Protein AF-A0A7K8XW90-F1 (afdb_monomer_lite)

Radius of gyration: 29.6 Å; chains: 1; bounding box: 83×43×85 Å

InterPro domains:
  IPR006876 LMBR1-like membrane protein [PF04791] (3-303)
  IPR051584 GPCR-associated LMBR1 domain-containing protein [PTHR21355] (4-349)

Sequence (351 aa):
SQQEVRKVSESIKYNHPLRKCVDTILKKCPTEYQERMGRNMDDYEDFDERQNSYPSEKSLVKLHKQVIYSVQRHRRTQVQWEILLEQAFYLEDVAKNETSATRQFVHTFRSREPENKIIQYFYTPTVEWYWECLLRPWFYRVLAVVLATFSVIVVWSECTFFSTKPVLSLFAVFIQLAEKTYNYIYIEMACFLTIFFLSICVYSTVFRIRVFNYYYLASHHQTDAYSLLFSGMLFCRLTPPLCLNFLGLTHMDATISHKNTQPTAYTSIMGSMRVLSFIADGFYIYYPMLVVILCIATYFSLGTRCLNLLGFQQFMGDSEMTSDLIDEGKELIRREKRNRQRQEEGENRRR

Structure (mmCIF, N/CA/C/O backbone):
data_AF-A0A7K8XW90-F1
#
_entry.id   AF-A0A7K8XW90-F1
#
loop_
_atom_site.group_PDB
_atom_site.id
_atom_site.type_symbol
_atom_site.label_atom_id
_atom_site.label_alt_id
_atom_site.label_comp_id
_atom_site.label_asym_id
_atom_site.label_entity_id
_atom_site.label_seq_id
_atom_site.pdbx_PDB_ins_code
_atom_site.Cartn_x
_atom_site.Cartn_y
_atom_site.Cartn_z
_atom_site.occupancy
_atom_site.B_iso_or_equiv
_atom_site.auth_seq_id
_atom_site.auth_comp_id
_atom_site.auth_asym_id
_atom_site.auth_atom_id
_atom_site.pdbx_PDB_model_num
ATOM 1 N N . SER A 1 1 ? -11.113 -0.792 30.331 1.00 57.81 1 SER A N 1
ATOM 2 C CA . SER A 1 1 ? -11.587 0.573 30.033 1.00 57.81 1 SER A CA 1
ATOM 3 C C . SER A 1 1 ? -13.074 0.756 30.311 1.00 57.81 1 SER A C 1
ATOM 5 O O . SER A 1 1 ? -13.379 1.482 31.241 1.00 57.81 1 SER A O 1
ATOM 7 N N . GLN A 1 2 ? -14.017 0.121 29.599 1.00 62.31 2 GLN A N 1
ATOM 8 C CA . GLN A 1 2 ? -15.460 0.389 29.810 1.00 62.31 2 GLN A CA 1
ATOM 9 C C . GLN A 1 2 ? -15.937 0.083 31.246 1.00 62.31 2 GLN A C 1
ATOM 11 O O . GLN A 1 2 ? -16.466 0.961 31.920 1.00 62.31 2 GLN A O 1
ATOM 16 N N . GLN A 1 3 ? -15.634 -1.105 31.778 1.00 63.59 3 GLN A N 1
ATOM 17 C CA . GLN A 1 3 ? -15.959 -1.456 33.171 1.00 63.59 3 GLN A CA 1
ATOM 18 C C . GLN A 1 3 ? -15.265 -0.557 34.211 1.00 63.59 3 GLN A C 1
ATOM 20 O O . GLN A 1 3 ? -15.801 -0.336 35.290 1.00 63.59 3 GLN A O 1
ATOM 25 N N . GLU A 1 4 ? -14.084 -0.019 33.898 1.00 63.97 4 GLU A N 1
ATOM 26 C CA . GLU A 1 4 ? -13.351 0.888 34.793 1.00 63.97 4 GLU A CA 1
ATOM 27 C C . GLU A 1 4 ? -13.982 2.281 34.810 1.00 63.97 4 GLU A C 1
ATOM 29 O O . GLU A 1 4 ? -14.114 2.871 35.875 1.00 63.97 4 GLU A O 1
ATOM 34 N N . VAL A 1 5 ? -14.443 2.778 33.656 1.00 66.88 5 VAL A N 1
ATOM 35 C CA . VAL A 1 5 ? -15.229 4.020 33.577 1.00 66.88 5 VAL A CA 1
ATOM 36 C C . VAL A 1 5 ? -16.519 3.881 34.376 1.00 66.88 5 VAL A C 1
ATOM 38 O O . VAL A 1 5 ? -16.851 4.793 35.124 1.00 66.88 5 VAL A O 1
ATOM 41 N N . ARG A 1 6 ? -17.190 2.725 34.282 1.00 65.88 6 ARG A N 1
ATOM 42 C CA . ARG A 1 6 ? -18.405 2.431 35.050 1.00 65.88 6 ARG A CA 1
ATOM 43 C C . ARG A 1 6 ? -18.156 2.442 36.566 1.00 65.88 6 ARG A C 1
ATOM 45 O O . ARG A 1 6 ? -18.825 3.172 37.288 1.00 65.88 6 ARG A O 1
ATOM 52 N N . LYS A 1 7 ? -17.122 1.742 37.043 1.00 67.94 7 LYS A N 1
ATOM 53 C CA . LYS A 1 7 ? -16.728 1.740 38.468 1.00 67.94 7 LYS A CA 1
ATOM 54 C C . LYS A 1 7 ? -16.326 3.130 38.982 1.00 67.94 7 LYS A C 1
ATOM 56 O O . LYS A 1 7 ? -16.565 3.472 40.138 1.00 67.94 7 LYS A O 1
ATOM 61 N N . VAL A 1 8 ? -15.709 3.953 38.134 1.00 67.19 8 VAL A N 1
ATOM 62 C CA . VAL A 1 8 ? -15.323 5.329 38.489 1.00 67.19 8 VAL A CA 1
ATOM 63 C C . VAL A 1 8 ? -16.532 6.269 38.494 1.00 67.19 8 VAL A C 1
ATOM 65 O O . VAL A 1 8 ? -16.611 7.138 39.357 1.00 67.19 8 VAL A O 1
ATOM 68 N N . SER A 1 9 ? -17.502 6.080 37.594 1.00 66.06 9 SER A N 1
ATOM 69 C CA . SER A 1 9 ? -18.752 6.845 37.631 1.00 66.06 9 SER A CA 1
ATOM 70 C C . SER A 1 9 ? -19.620 6.479 38.835 1.00 66.06 9 SER A C 1
ATOM 72 O O . SER A 1 9 ? -20.193 7.376 39.442 1.00 66.06 9 SER A O 1
ATOM 74 N N . GLU A 1 10 ? -19.671 5.197 39.209 1.00 67.75 10 GLU A N 1
ATOM 75 C CA . GLU A 1 10 ? -20.428 4.696 40.369 1.00 67.75 10 GLU A CA 1
ATOM 76 C C . GLU A 1 10 ? -19.801 5.134 41.710 1.00 67.75 10 GLU A C 1
ATOM 78 O O . GLU A 1 10 ? -20.507 5.352 42.687 1.00 67.75 10 GLU A O 1
ATOM 83 N N . SER A 1 11 ? -18.478 5.333 41.772 1.00 63.16 11 SER A N 1
ATOM 84 C CA . SER A 1 11 ? -17.785 5.725 43.014 1.00 63.16 11 SER A CA 1
ATOM 85 C C . SER A 1 11 ? -17.746 7.237 43.289 1.00 63.16 11 SER A C 1
ATOM 87 O O . SER A 1 11 ? -17.516 7.639 44.431 1.00 63.16 11 SER A O 1
ATOM 89 N N . ILE A 1 12 ? -17.978 8.096 42.286 1.00 62.50 12 ILE A N 1
ATOM 90 C CA . ILE A 1 12 ? -17.900 9.561 42.426 1.00 62.50 12 ILE A CA 1
ATOM 91 C C . ILE A 1 12 ? -19.306 10.173 42.506 1.00 62.50 12 ILE A C 1
ATOM 93 O O . ILE A 1 12 ? -20.007 10.298 41.498 1.00 62.50 12 ILE A O 1
ATOM 97 N N . LYS A 1 13 ? -19.684 10.638 43.707 1.00 63.12 13 LYS A N 1
ATOM 98 C CA . LYS A 1 13 ? -20.949 11.352 43.972 1.00 63.12 13 LYS A CA 1
ATOM 99 C C . LYS A 1 13 ? -21.087 12.628 43.122 1.00 63.12 13 LYS A C 1
ATOM 101 O O . LYS A 1 13 ? -20.092 13.276 42.788 1.00 63.12 13 LYS A O 1
ATOM 106 N N . TYR A 1 14 ? -22.331 13.032 42.845 1.00 59.78 14 TYR A N 1
ATOM 107 C CA . TYR A 1 14 ? -22.673 14.215 42.033 1.00 59.78 14 TYR A CA 1
ATOM 108 C C . TYR A 1 14 ? -22.042 15.531 42.532 1.00 59.78 14 TYR A C 1
ATOM 110 O O . TYR A 1 14 ? -21.707 16.390 41.723 1.00 59.78 14 TYR A O 1
ATOM 118 N N . ASN A 1 15 ? -21.796 15.660 43.840 1.00 58.47 15 ASN A N 1
ATOM 119 C CA . ASN A 1 15 ? -21.251 16.878 44.455 1.00 58.47 15 ASN A CA 1
ATOM 120 C C . ASN A 1 15 ? -19.710 16.952 44.479 1.00 58.47 15 ASN A C 1
ATOM 122 O O . ASN A 1 15 ? -19.151 17.915 45.000 1.00 58.47 15 ASN A O 1
ATOM 126 N N . HIS A 1 16 ? -18.995 15.952 43.952 1.00 67.69 16 HIS A N 1
ATOM 127 C CA . HIS A 1 16 ? -17.532 15.923 44.003 1.00 67.69 16 HIS A CA 1
ATOM 128 C C . HIS A 1 16 ? -16.905 16.773 42.873 1.00 67.69 16 HIS A C 1
ATOM 130 O O . HIS A 1 16 ? -17.333 16.657 41.723 1.00 67.69 16 HIS A O 1
ATOM 136 N N . PRO A 1 17 ? -15.835 17.562 43.117 1.00 67.31 17 PRO A N 1
ATOM 137 C CA . PRO A 1 17 ? -15.202 18.402 42.087 1.00 67.31 17 PRO A CA 1
ATOM 138 C C . PRO A 1 17 ? -14.702 17.608 40.865 1.00 67.31 17 PRO A C 1
ATOM 140 O O . PRO A 1 17 ? -14.746 18.104 39.740 1.00 67.31 17 PRO A O 1
ATOM 143 N N . LEU A 1 18 ? -14.302 16.345 41.066 1.00 69.25 18 LEU A N 1
ATOM 144 C CA . LEU A 1 18 ? -13.873 15.433 39.991 1.00 69.25 18 LEU A CA 1
ATOM 145 C C . LEU A 1 18 ? -15.020 14.926 39.096 1.00 69.25 18 LEU A C 1
ATOM 147 O O . LEU A 1 18 ? -14.743 14.329 38.055 1.00 69.25 18 LEU A O 1
ATOM 151 N N . ARG A 1 19 ? -16.294 15.171 39.440 1.00 74.19 19 ARG A N 1
ATOM 152 C CA . ARG A 1 19 ? -17.437 14.728 38.625 1.00 74.19 19 ARG A CA 1
ATOM 153 C C . ARG A 1 19 ? -17.432 15.370 37.238 1.00 74.19 19 ARG A C 1
ATOM 155 O O . ARG A 1 19 ? -17.591 14.663 36.253 1.00 74.19 19 ARG A O 1
ATOM 162 N N . LYS A 1 20 ? -17.073 16.657 37.137 1.00 74.31 20 LYS A N 1
ATOM 163 C CA . LYS A 1 20 ? -16.905 17.358 35.846 1.00 74.31 20 LYS A CA 1
ATOM 164 C C . LYS A 1 20 ? -15.896 16.661 34.924 1.00 74.31 20 LYS A C 1
ATOM 166 O O . LYS A 1 20 ? -16.078 16.599 33.706 1.00 74.31 20 LYS A O 1
ATOM 171 N N . CYS A 1 21 ? -14.824 16.120 35.502 1.00 73.00 21 CYS A N 1
ATOM 172 C CA . CYS A 1 21 ? -13.803 15.384 34.763 1.00 73.00 21 CYS A CA 1
ATOM 173 C C . CYS A 1 21 ? -14.325 14.015 34.294 1.00 73.00 21 CYS A C 1
ATOM 175 O O . CYS A 1 21 ? -14.057 13.621 33.159 1.00 73.00 21 CYS A O 1
ATOM 177 N N . VAL A 1 22 ? -15.120 13.322 35.118 1.00 74.88 22 VAL A N 1
ATOM 178 C CA . VAL A 1 22 ? -15.811 12.079 34.731 1.00 74.88 22 VAL A CA 1
ATOM 179 C C . VAL A 1 22 ? -16.823 12.340 33.619 1.00 74.88 22 VAL A C 1
ATOM 181 O O . VAL A 1 22 ? -16.799 11.638 32.615 1.00 74.88 22 VAL A O 1
ATOM 184 N N . ASP A 1 23 ? -17.637 13.388 33.721 1.00 76.31 23 ASP A N 1
ATOM 185 C CA . ASP A 1 23 ? -18.624 13.744 32.695 1.00 76.31 23 ASP A CA 1
ATOM 186 C C . ASP A 1 23 ? -17.946 14.074 31.353 1.00 76.31 23 ASP A C 1
ATOM 188 O O . ASP A 1 23 ? -18.418 13.690 30.281 1.00 76.31 23 ASP A O 1
ATOM 192 N N . THR A 1 24 ? -16.767 14.705 31.402 1.00 79.19 24 THR A N 1
ATOM 193 C CA . THR A 1 24 ? -15.933 14.940 30.213 1.00 79.19 24 THR A CA 1
ATOM 194 C C . THR A 1 24 ? -15.452 13.628 29.582 1.00 79.19 24 THR A C 1
ATOM 196 O O . THR A 1 24 ? -15.417 13.512 28.355 1.00 79.19 24 THR A O 1
ATOM 199 N N . ILE A 1 25 ? -15.105 12.620 30.393 1.00 78.81 25 ILE A N 1
ATOM 200 C CA . ILE A 1 25 ? -14.758 11.271 29.917 1.00 78.81 25 ILE A CA 1
ATOM 201 C C . ILE A 1 25 ? -15.991 10.581 29.316 1.00 78.81 25 ILE A C 1
ATOM 203 O O . ILE A 1 25 ? -15.901 10.031 28.220 1.00 78.81 25 ILE A O 1
ATOM 207 N N . LEU A 1 26 ? -17.145 10.657 29.985 1.00 77.06 26 LEU A N 1
ATOM 208 C CA . LEU A 1 26 ? -18.405 10.055 29.540 1.00 77.06 26 LEU A CA 1
ATOM 209 C C . LEU A 1 26 ? -18.864 10.612 28.192 1.00 77.06 26 LEU A C 1
ATOM 211 O O . LEU A 1 26 ? -19.249 9.845 27.309 1.00 77.06 26 LEU A O 1
ATOM 215 N N . LYS A 1 27 ? -18.721 11.925 27.977 1.00 80.44 27 LYS A N 1
ATOM 216 C CA . LYS A 1 27 ? -19.040 12.581 26.701 1.00 80.44 27 LYS A CA 1
ATOM 217 C C . LYS A 1 27 ? -18.216 12.047 25.520 1.00 80.44 27 LYS A C 1
ATOM 219 O O . LYS A 1 27 ? -18.643 12.169 24.376 1.00 80.44 27 LYS A O 1
ATOM 224 N N . LYS A 1 28 ? -17.035 11.470 25.771 1.00 78.94 28 LYS A N 1
ATOM 225 C CA . LYS A 1 28 ? -16.177 10.869 24.734 1.00 78.94 28 LYS A CA 1
ATOM 226 C C . LYS A 1 28 ? -16.519 9.408 24.431 1.00 78.94 28 LYS A C 1
ATOM 228 O O . LYS A 1 28 ? -16.025 8.885 23.434 1.00 78.94 28 LYS A O 1
ATOM 233 N N . CYS A 1 29 ? -17.331 8.752 25.258 1.00 77.00 29 CYS A N 1
ATOM 234 C CA . CYS A 1 29 ? -17.802 7.396 24.996 1.00 77.00 29 CYS A CA 1
ATOM 235 C C . CYS A 1 29 ? -18.890 7.372 23.900 1.00 77.00 29 CYS A C 1
ATOM 237 O O . CYS A 1 29 ? -19.572 8.379 23.709 1.00 77.00 29 CYS A O 1
ATOM 239 N N . PRO A 1 30 ? -19.088 6.238 23.198 1.00 75.69 30 PRO A N 1
ATOM 240 C CA . PRO A 1 30 ? -20.169 6.077 22.223 1.00 75.69 30 PRO A CA 1
ATOM 241 C C . PRO A 1 30 ? -21.553 6.314 22.845 1.00 75.69 30 PRO A C 1
ATOM 243 O O . PRO A 1 30 ? -21.762 5.989 24.016 1.00 75.69 30 PRO A O 1
ATOM 246 N N . THR A 1 31 ? -22.503 6.819 22.057 1.00 70.62 31 THR A N 1
ATOM 247 C CA . THR A 1 31 ? -23.875 7.136 22.500 1.00 70.62 31 THR A CA 1
ATOM 248 C C . THR A 1 31 ? -24.605 5.917 23.062 1.00 70.62 31 THR A C 1
ATOM 250 O O . THR A 1 31 ? -25.177 6.003 24.142 1.00 70.62 31 THR A O 1
ATOM 253 N N . GLU A 1 32 ? -24.464 4.745 22.435 1.00 68.94 32 GLU A N 1
ATOM 254 C CA . GLU A 1 32 ? -25.019 3.483 22.955 1.00 68.94 32 GLU A CA 1
ATOM 255 C C . GLU A 1 32 ? -24.539 3.160 24.381 1.00 68.94 32 GLU A C 1
ATOM 257 O O . GLU A 1 32 ? -25.260 2.569 25.185 1.00 68.94 32 GLU A O 1
ATOM 262 N N . TYR A 1 33 ? -23.303 3.542 24.714 1.00 68.81 33 TYR A N 1
ATOM 263 C CA . TYR A 1 33 ? -22.733 3.319 26.040 1.00 68.81 33 TYR A CA 1
ATOM 264 C C . TYR A 1 33 ? -23.187 4.382 27.045 1.00 68.81 33 TYR A C 1
ATOM 266 O O . TYR A 1 33 ? -23.428 4.061 28.209 1.00 68.81 33 TYR A O 1
ATOM 274 N N . GLN A 1 34 ? -23.340 5.630 26.596 1.00 67.62 34 GLN A N 1
ATOM 275 C CA . GLN A 1 34 ? -23.929 6.702 27.399 1.00 67.62 34 GLN A CA 1
ATOM 276 C C . GLN A 1 34 ? -25.364 6.349 27.805 1.00 67.62 34 GLN A C 1
ATOM 278 O O . GLN A 1 34 ? -25.703 6.461 28.978 1.00 67.62 34 GLN A O 1
ATOM 283 N N . GLU A 1 35 ? -26.171 5.833 26.876 1.00 66.44 35 GLU A N 1
ATOM 284 C CA . GLU A 1 35 ? -27.557 5.422 27.131 1.00 66.44 35 GLU A CA 1
ATOM 285 C C . GLU A 1 35 ? -27.655 4.235 28.100 1.00 66.44 35 GLU A C 1
ATOM 287 O O . GLU A 1 35 ? -28.493 4.235 29.002 1.00 66.44 35 GLU A O 1
ATOM 292 N N . ARG A 1 36 ? -26.769 3.236 27.971 1.00 65.50 36 ARG A N 1
ATOM 293 C CA . ARG A 1 36 ? -26.717 2.093 28.903 1.00 65.50 36 ARG A CA 1
ATOM 294 C C . ARG A 1 36 ? -26.287 2.481 30.317 1.00 65.50 36 ARG A C 1
ATOM 296 O O . ARG A 1 36 ? -26.702 1.818 31.264 1.00 65.50 36 ARG A O 1
ATOM 303 N N . MET A 1 37 ? -25.443 3.501 30.470 1.00 61.50 37 MET A N 1
ATOM 304 C CA . MET A 1 37 ? -25.063 4.005 31.793 1.00 61.50 37 MET A CA 1
ATOM 305 C C . MET A 1 37 ? -26.096 4.970 32.369 1.00 61.50 37 MET A C 1
ATOM 307 O O . MET A 1 37 ? -26.350 4.891 33.564 1.00 61.50 37 MET A O 1
ATOM 311 N N . GLY A 1 38 ? -26.729 5.811 31.544 1.00 58.75 38 GLY A N 1
ATOM 312 C CA . GLY A 1 38 ? -27.825 6.682 31.976 1.00 58.75 38 GLY A CA 1
ATOM 313 C C . GLY A 1 38 ? -28.973 5.877 32.584 1.00 58.75 38 GLY A C 1
ATOM 314 O O . GLY A 1 38 ? -29.366 6.140 33.709 1.00 58.75 38 GLY A O 1
ATOM 315 N N . ARG A 1 39 ? -29.392 4.794 31.915 1.00 55.84 39 ARG A N 1
ATOM 316 C CA . ARG A 1 39 ? -30.470 3.913 32.401 1.00 55.84 39 ARG A CA 1
ATOM 317 C C . ARG A 1 39 ? -30.179 3.173 33.713 1.00 55.84 39 ARG A C 1
ATOM 319 O O . ARG A 1 39 ? -31.119 2.717 34.337 1.00 55.84 39 ARG A O 1
ATOM 326 N N . ASN A 1 40 ? -28.913 2.995 34.099 1.00 52.09 40 ASN A N 1
ATOM 327 C CA . ASN A 1 40 ? -28.541 2.275 35.330 1.00 52.09 40 ASN A CA 1
ATOM 328 C C . ASN A 1 40 ? -28.176 3.212 36.494 1.00 52.09 40 ASN A C 1
ATOM 330 O O . ASN A 1 40 ? -27.964 2.735 37.603 1.00 52.09 40 ASN A O 1
ATOM 334 N N . MET A 1 41 ? -28.044 4.518 36.245 1.00 50.88 41 MET A N 1
ATOM 335 C CA . MET A 1 41 ? -27.731 5.513 37.278 1.00 50.88 41 MET A CA 1
ATOM 336 C C . MET A 1 41 ? -28.976 6.038 37.996 1.00 50.88 41 MET A C 1
ATOM 338 O O . MET A 1 41 ? -28.840 6.597 39.082 1.00 50.88 41 MET A O 1
ATOM 342 N N . ASP A 1 42 ? -30.156 5.853 37.402 1.00 50.00 42 ASP A N 1
ATOM 343 C CA . ASP A 1 42 ? -31.433 6.297 37.966 1.00 50.00 42 ASP A CA 1
ATOM 344 C C . ASP A 1 42 ? -31.939 5.368 39.094 1.00 50.00 42 ASP A C 1
ATOM 346 O O . ASP A 1 42 ? -32.763 5.789 39.898 1.00 50.00 42 ASP A O 1
ATOM 350 N N . ASP A 1 43 ? -31.390 4.149 39.209 1.00 47.59 43 ASP A N 1
ATOM 351 C CA . ASP A 1 43 ? -31.850 3.100 40.141 1.00 47.59 43 ASP A CA 1
ATOM 352 C C . ASP A 1 43 ? -30.929 2.873 41.364 1.00 47.59 43 ASP A C 1
ATOM 354 O O . ASP A 1 43 ? -31.115 1.908 42.105 1.00 47.59 43 ASP A O 1
ATOM 358 N N . TYR A 1 44 ? -29.916 3.719 41.605 1.00 48.47 44 TYR A N 1
ATOM 359 C CA . TYR A 1 44 ? -28.937 3.499 42.686 1.00 48.47 44 TYR A CA 1
ATOM 360 C C . TYR A 1 44 ? -29.130 4.463 43.872 1.00 48.47 44 TYR A C 1
ATOM 362 O O . TYR A 1 44 ? -28.350 5.396 44.073 1.00 48.47 44 TYR A O 1
ATOM 370 N N . GLU A 1 45 ? -30.159 4.222 44.688 1.00 47.72 45 GLU A N 1
ATOM 371 C CA . GLU A 1 45 ? -30.139 4.620 46.102 1.00 47.72 45 GLU A CA 1
ATOM 372 C C . GLU A 1 45 ? -29.517 3.472 46.905 1.00 47.72 45 GLU A C 1
ATOM 374 O O . GLU A 1 45 ? -30.126 2.415 47.037 1.00 47.72 45 GLU A O 1
ATOM 379 N N . ASP A 1 46 ? -28.302 3.653 47.430 1.00 48.88 46 ASP A N 1
ATOM 380 C CA . ASP A 1 46 ? -27.673 2.643 48.286 1.00 48.88 46 ASP A CA 1
ATOM 381 C C . ASP A 1 46 ? -27.206 3.274 49.601 1.00 48.88 46 ASP A C 1
ATOM 383 O O . ASP A 1 46 ? -26.490 4.280 49.629 1.00 48.88 46 ASP A O 1
ATOM 387 N N . PHE A 1 47 ? -27.686 2.676 50.689 1.00 46.56 47 PHE A N 1
ATOM 388 C CA . PHE A 1 47 ? -27.666 3.157 52.074 1.00 46.56 47 PHE A CA 1
ATOM 389 C C . PHE A 1 47 ? -26.337 2.885 52.800 1.00 46.56 47 PHE A C 1
ATOM 391 O O . PHE A 1 47 ? -26.257 3.054 54.014 1.00 46.56 47 PHE A O 1
ATOM 398 N N . ASP A 1 48 ? -25.288 2.483 52.080 1.00 46.59 48 ASP A N 1
ATOM 399 C CA . ASP A 1 48 ? -24.025 2.053 52.673 1.00 46.59 48 ASP A CA 1
ATOM 400 C C . ASP A 1 48 ? -22.872 3.004 52.333 1.00 46.59 48 ASP A C 1
ATOM 402 O O . ASP A 1 48 ? -22.428 3.145 51.189 1.00 46.59 48 ASP A O 1
ATOM 406 N N . GLU A 1 49 ? -22.322 3.612 53.382 1.00 47.53 49 GLU A N 1
ATOM 407 C CA . GLU A 1 49 ? -21.105 4.419 53.394 1.00 47.53 49 GLU A CA 1
ATOM 408 C C . GLU A 1 49 ? -19.862 3.529 53.193 1.00 47.53 49 GLU A C 1
ATOM 410 O O . GLU A 1 49 ? -18.942 3.480 54.009 1.00 47.53 49 GLU A O 1
ATOM 415 N N . ARG A 1 50 ? -19.809 2.765 52.093 1.00 46.84 50 ARG A N 1
ATOM 416 C CA . ARG A 1 50 ? -18.583 2.050 51.736 1.00 46.84 50 ARG A CA 1
ATOM 417 C C . ARG A 1 50 ? -17.516 3.081 51.428 1.00 46.84 50 ARG A C 1
ATOM 419 O O . ARG A 1 50 ? -17.693 3.963 50.589 1.00 46.84 50 ARG A O 1
ATOM 426 N N . GLN A 1 51 ? -16.406 2.934 52.136 1.00 47.12 51 GLN A N 1
ATOM 427 C CA . GLN A 1 51 ? -15.176 3.705 52.056 1.00 47.12 51 GLN A CA 1
ATOM 428 C C . GLN A 1 51 ? -14.553 3.558 50.656 1.00 47.12 51 GLN A C 1
ATOM 430 O O . GLN A 1 51 ? -13.545 2.886 50.455 1.00 47.12 51 GLN A O 1
ATOM 435 N N . ASN A 1 52 ? -15.203 4.141 49.649 1.00 51.97 52 ASN A N 1
ATOM 436 C CA . ASN A 1 52 ? -14.740 4.143 48.276 1.00 51.97 52 ASN A CA 1
ATOM 437 C C . ASN A 1 52 ? -13.490 5.015 48.229 1.00 51.97 52 ASN A C 1
ATOM 439 O O . ASN A 1 52 ? -13.548 6.229 48.421 1.00 51.97 52 ASN A O 1
ATOM 443 N N . SER A 1 53 ? -12.342 4.379 48.001 1.00 55.38 53 SER A N 1
ATOM 444 C CA . SER A 1 53 ? -11.097 5.072 47.691 1.00 55.38 53 SER A CA 1
ATOM 445 C C . SER A 1 53 ? -11.337 5.943 46.460 1.00 55.38 53 SER A C 1
ATOM 447 O O . SER A 1 53 ? -11.448 5.440 45.340 1.00 55.38 53 SER A O 1
ATOM 449 N N . TYR A 1 54 ? -11.495 7.249 46.677 1.00 60.66 54 TYR A N 1
ATOM 450 C CA . TYR A 1 54 ? -11.703 8.197 45.593 1.00 60.66 54 TYR A CA 1
ATOM 451 C C . TYR A 1 54 ? -10.503 8.125 44.640 1.00 60.66 54 TYR A C 1
ATOM 453 O O . TYR A 1 54 ? -9.354 8.244 45.083 1.00 60.66 54 TYR A O 1
ATOM 461 N N . PRO A 1 55 ? -10.724 7.912 43.334 1.00 67.25 55 PRO A N 1
ATOM 462 C CA . PRO A 1 55 ? -9.624 7.790 42.396 1.00 67.25 55 PRO A CA 1
ATOM 463 C C . PRO A 1 55 ? -8.884 9.126 42.284 1.00 67.25 55 PRO A C 1
ATOM 465 O O . PRO A 1 55 ? -9.490 10.188 42.146 1.00 67.25 55 PRO A O 1
ATOM 468 N N . SER A 1 56 ? -7.552 9.067 42.328 1.00 75.69 56 SER A N 1
ATOM 469 C CA . SER A 1 56 ? -6.703 10.252 42.175 1.00 75.69 56 SER A CA 1
ATOM 470 C C . SER A 1 56 ? -6.896 10.925 40.808 1.00 75.69 56 SER A C 1
ATOM 472 O O . SER A 1 56 ? -7.174 10.258 39.807 1.00 75.69 56 SER A O 1
ATOM 474 N N . GLU A 1 57 ? -6.653 12.236 40.729 1.00 76.88 57 GLU A N 1
ATOM 475 C CA . GLU A 1 57 ? -6.682 12.991 39.467 1.00 76.88 57 GLU A CA 1
ATOM 476 C C . GLU A 1 57 ? -5.747 12.378 38.407 1.00 76.88 57 GLU A C 1
ATOM 478 O O . GLU A 1 57 ? -6.122 12.229 37.245 1.00 76.88 57 GLU A O 1
ATOM 483 N N . LYS A 1 58 ? -4.561 11.902 38.814 1.00 81.56 58 LYS A N 1
ATOM 484 C CA . LYS A 1 58 ? -3.613 11.208 37.923 1.00 81.56 58 LYS A CA 1
ATOM 485 C C . LYS A 1 58 ? -4.203 9.920 37.340 1.00 81.56 58 LYS A C 1
ATOM 487 O O . LYS A 1 58 ? -4.002 9.631 36.158 1.00 81.56 58 LYS A O 1
ATOM 492 N N . SER A 1 59 ? -4.947 9.158 38.144 1.00 78.38 59 SER A N 1
ATOM 493 C CA . SER A 1 59 ? -5.655 7.957 37.686 1.00 78.38 59 SER A CA 1
ATOM 494 C C . SER A 1 59 ? -6.755 8.313 36.686 1.00 78.38 59 SER A C 1
ATOM 496 O O . SER A 1 59 ? -6.913 7.623 35.680 1.00 78.38 59 SER A O 1
ATOM 498 N N . LEU A 1 60 ? -7.462 9.422 36.914 1.00 78.94 60 LEU A N 1
ATOM 499 C CA . LEU A 1 60 ? -8.515 9.910 36.027 1.00 78.94 60 LEU A CA 1
ATOM 500 C C . LEU A 1 60 ? -7.962 10.397 34.678 1.00 78.94 60 LEU A C 1
ATOM 502 O O . LEU A 1 60 ? -8.530 10.081 33.634 1.00 78.94 60 LEU A O 1
ATOM 506 N N . VAL A 1 61 ? -6.809 11.075 34.671 1.00 83.06 61 VAL A N 1
ATOM 507 C CA . VAL A 1 61 ? -6.093 11.463 33.441 1.00 83.06 61 VAL A CA 1
ATOM 508 C C . VAL A 1 61 ? -5.635 10.229 32.659 1.00 83.06 61 VAL A C 1
ATOM 510 O O . VAL A 1 61 ? -5.811 10.162 31.438 1.00 83.06 61 VAL A O 1
ATOM 513 N N . LYS A 1 62 ? -5.090 9.213 33.345 1.00 83.94 62 LYS A N 1
ATOM 514 C CA . LYS A 1 62 ? -4.704 7.942 32.711 1.00 83.94 62 LYS A CA 1
ATOM 515 C C . LYS A 1 62 ? -5.918 7.231 32.107 1.00 83.94 62 LYS A C 1
ATOM 517 O O . LYS A 1 62 ? -5.835 6.761 30.971 1.00 83.94 62 LYS A O 1
ATOM 522 N N . LEU A 1 63 ? -7.041 7.207 32.826 1.00 81.81 63 LEU A N 1
ATOM 523 C CA . LEU A 1 63 ? -8.298 6.639 32.345 1.00 81.81 63 LEU A CA 1
ATOM 524 C C . LEU A 1 63 ? -8.823 7.405 31.127 1.00 81.81 63 LEU A C 1
ATOM 526 O O . LEU A 1 63 ? -9.158 6.780 30.128 1.00 81.81 63 LEU A O 1
ATOM 530 N N . HIS A 1 64 ? -8.829 8.740 31.158 1.00 81.00 64 HIS A N 1
ATOM 531 C CA . HIS A 1 64 ? -9.247 9.565 30.022 1.00 81.00 64 HIS A CA 1
ATOM 532 C C . HIS A 1 64 ? -8.422 9.259 28.767 1.00 81.00 64 HIS A C 1
ATOM 534 O O . HIS A 1 64 ? -8.983 8.996 27.702 1.00 81.00 64 HIS A O 1
ATOM 540 N N . LYS A 1 65 ? -7.091 9.197 28.911 1.00 81.56 65 LYS A N 1
ATOM 541 C CA . LYS A 1 65 ? -6.178 8.801 27.832 1.00 81.56 65 LYS A CA 1
ATOM 542 C C . LYS A 1 65 ? -6.536 7.412 27.290 1.00 81.56 65 LYS A C 1
ATOM 544 O O . LYS A 1 65 ? -6.676 7.243 26.082 1.00 81.56 65 LYS A O 1
ATOM 549 N N . GLN A 1 66 ? -6.728 6.427 28.166 1.00 83.62 66 GLN A N 1
ATOM 550 C CA . GLN A 1 66 ? -7.078 5.058 27.774 1.00 83.62 66 GLN A CA 1
ATOM 551 C C . GLN A 1 66 ? -8.443 4.973 27.075 1.00 83.62 66 GLN A C 1
ATOM 553 O O . GLN A 1 66 ? -8.585 4.230 26.104 1.00 83.62 66 GLN A O 1
ATOM 558 N N . VAL A 1 67 ? -9.433 5.748 27.528 1.00 84.06 67 VAL A N 1
ATOM 559 C CA . VAL A 1 67 ? -10.758 5.831 26.903 1.00 84.06 67 VAL A CA 1
ATOM 560 C C . VAL A 1 67 ? -10.639 6.379 25.487 1.00 84.06 67 VAL A C 1
ATOM 562 O O . VAL A 1 67 ? -11.122 5.718 24.570 1.00 84.06 67 VAL A O 1
ATOM 565 N N . ILE A 1 68 ? -9.927 7.494 25.284 1.00 82.06 68 ILE A N 1
ATOM 566 C CA . ILE A 1 68 ? -9.705 8.078 23.950 1.00 82.06 68 ILE A CA 1
ATOM 567 C C . ILE A 1 68 ? -9.102 7.041 22.996 1.00 82.06 68 ILE A C 1
ATOM 569 O O . ILE A 1 68 ? -9.669 6.799 21.930 1.00 82.06 68 ILE A O 1
ATOM 573 N N . TYR A 1 69 ? -8.017 6.370 23.399 1.00 80.94 69 TYR A N 1
ATOM 574 C CA . TYR A 1 69 ? -7.399 5.335 22.563 1.00 80.94 69 TYR A CA 1
ATOM 575 C C . TYR A 1 69 ? -8.349 4.170 22.276 1.00 80.94 69 TYR A C 1
ATOM 577 O O . TYR A 1 69 ? -8.398 3.679 21.149 1.00 80.94 69 TYR A O 1
ATOM 585 N N . SER A 1 70 ? -9.120 3.722 23.271 1.00 81.56 70 SER A N 1
ATOM 586 C CA . SER A 1 70 ? -10.050 2.604 23.089 1.00 81.56 70 SER A CA 1
ATOM 587 C C . SER A 1 70 ? -11.212 2.947 22.154 1.00 81.56 70 SER A C 1
ATOM 589 O O . SER A 1 70 ? -11.571 2.124 21.317 1.00 81.56 70 SER A O 1
ATOM 591 N N . VAL A 1 71 ? -11.750 4.169 22.232 1.00 83.06 71 VAL A N 1
ATOM 592 C CA . VAL A 1 71 ? -12.831 4.645 21.356 1.00 83.06 71 VAL A CA 1
ATOM 593 C C . VAL A 1 71 ? -12.325 4.814 19.928 1.00 83.06 71 VAL A C 1
ATOM 595 O O . VAL A 1 71 ? -12.971 4.344 18.994 1.00 83.06 71 VAL A O 1
ATOM 598 N N . GLN A 1 72 ? -11.146 5.418 19.747 1.00 79.31 72 GLN A N 1
ATOM 599 C CA . GLN A 1 72 ? -10.510 5.521 18.431 1.00 79.31 72 GLN A CA 1
ATOM 600 C C . GLN A 1 72 ? -10.264 4.139 17.820 1.00 79.31 72 GLN A C 1
ATOM 602 O O . GLN A 1 72 ? -10.577 3.917 16.651 1.00 79.31 72 GLN A O 1
ATOM 607 N N . ARG A 1 73 ? -9.755 3.186 18.613 1.00 80.00 73 ARG A N 1
ATOM 608 C CA . ARG A 1 73 ? -9.531 1.813 18.152 1.00 80.00 73 ARG A CA 1
ATOM 609 C C . ARG A 1 73 ? -10.836 1.117 17.783 1.00 80.00 73 ARG A C 1
ATOM 611 O O . ARG A 1 73 ? -10.887 0.497 16.730 1.00 80.00 73 ARG A O 1
ATOM 6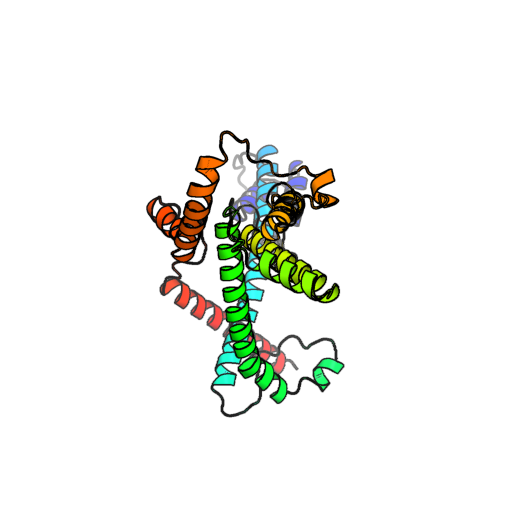18 N N . HIS A 1 74 ? -11.880 1.258 18.594 1.00 83.69 74 HIS A N 1
ATOM 619 C CA . HIS A 1 74 ? -13.187 0.674 18.309 1.00 83.69 74 HIS A CA 1
ATOM 620 C C . HIS A 1 74 ? -13.784 1.218 17.007 1.00 83.69 74 HIS A C 1
ATOM 622 O O . HIS A 1 74 ? -14.110 0.431 16.124 1.00 83.69 74 HIS A O 1
ATOM 628 N N . ARG A 1 75 ? -13.829 2.549 16.839 1.00 80.75 75 ARG A N 1
ATOM 629 C CA . ARG A 1 75 ? -14.323 3.188 15.609 1.00 80.75 75 ARG A CA 1
ATOM 630 C C . ARG A 1 75 ? -13.534 2.733 14.385 1.00 80.75 75 ARG A C 1
ATOM 632 O O . ARG A 1 75 ? -14.115 2.417 13.353 1.00 80.75 75 ARG A O 1
ATOM 639 N N . ARG A 1 76 ? -12.208 2.653 14.508 1.00 77.69 76 ARG A N 1
ATOM 640 C CA . ARG A 1 76 ? -11.347 2.156 13.435 1.00 77.69 76 ARG A CA 1
ATOM 641 C C . ARG A 1 76 ? -11.650 0.699 13.091 1.00 77.69 76 ARG A C 1
ATOM 643 O O . ARG A 1 76 ? -11.782 0.394 11.912 1.00 77.69 76 ARG A O 1
ATOM 650 N N . THR A 1 77 ? -11.764 -0.187 14.081 1.00 82.44 77 THR A N 1
ATOM 651 C CA . THR A 1 77 ? -12.110 -1.598 13.851 1.00 82.44 77 THR A CA 1
ATOM 652 C C . THR A 1 77 ? -13.494 -1.735 13.222 1.00 82.44 77 THR A C 1
ATOM 654 O O . THR A 1 77 ? -13.656 -2.545 12.320 1.00 82.44 77 THR A O 1
ATOM 657 N N . GLN A 1 78 ? -14.466 -0.920 13.633 1.00 84.81 78 GLN A N 1
ATOM 658 C CA . GLN A 1 78 ? -15.807 -0.907 13.052 1.00 84.81 78 GLN A CA 1
ATOM 659 C C . GLN A 1 78 ? -15.787 -0.505 11.571 1.00 84.81 78 GLN A C 1
ATOM 661 O O . GLN A 1 78 ? -16.341 -1.210 10.737 1.00 84.81 78 GLN A O 1
ATOM 666 N N . VAL A 1 79 ? -15.082 0.574 11.220 1.00 82.06 79 VAL A N 1
ATOM 667 C CA . VAL A 1 79 ? -14.939 0.993 9.816 1.00 82.06 79 VAL A CA 1
ATOM 668 C C . VAL A 1 79 ? -14.202 -0.072 8.999 1.00 82.06 79 VAL A C 1
ATOM 670 O O . VAL A 1 79 ? -14.603 -0.392 7.887 1.00 82.06 79 VAL A O 1
ATOM 673 N N . GLN A 1 80 ? -13.140 -0.668 9.551 1.00 82.62 80 GLN A N 1
ATOM 674 C CA . GLN A 1 80 ? -12.432 -1.774 8.896 1.00 82.62 80 GLN A CA 1
ATOM 675 C C . GLN A 1 80 ? -13.337 -2.988 8.672 1.00 82.62 80 GLN A C 1
ATOM 677 O O . GLN A 1 80 ? -13.261 -3.604 7.614 1.00 82.62 80 GLN A O 1
ATOM 682 N N . TRP A 1 81 ? -14.191 -3.312 9.642 1.00 86.50 81 TRP A N 1
ATOM 683 C CA . TRP A 1 81 ? -15.176 -4.381 9.535 1.00 86.50 81 TRP A CA 1
ATOM 684 C C . TRP A 1 81 ? -16.161 -4.130 8.390 1.00 86.50 81 TRP A C 1
ATOM 686 O O . TRP A 1 81 ? -16.361 -5.013 7.562 1.00 86.50 81 TRP A O 1
ATOM 696 N N . GLU A 1 82 ? -16.711 -2.918 8.293 1.00 85.44 82 GLU A N 1
ATOM 697 C CA . GLU A 1 82 ? -17.631 -2.535 7.216 1.00 85.44 82 GLU A CA 1
ATOM 698 C C . GLU A 1 82 ? -16.980 -2.660 5.832 1.00 85.44 82 GLU A C 1
ATOM 700 O O . GLU A 1 82 ? -17.552 -3.289 4.944 1.00 85.44 82 GLU A O 1
ATOM 705 N N . ILE A 1 83 ? -15.752 -2.155 5.673 1.00 83.50 83 ILE A N 1
ATOM 706 C CA . ILE A 1 83 ? -15.000 -2.241 4.410 1.00 83.50 83 ILE A CA 1
ATOM 707 C C . ILE A 1 83 ? -14.726 -3.697 4.025 1.00 83.50 83 ILE A C 1
ATOM 709 O O . ILE A 1 83 ? -14.900 -4.075 2.869 1.00 83.50 83 ILE A O 1
ATOM 713 N N . LEU A 1 84 ? -14.273 -4.518 4.977 1.00 85.94 84 LEU A N 1
ATOM 714 C CA . LEU A 1 84 ? -13.982 -5.932 4.725 1.00 85.94 84 LEU A CA 1
ATOM 715 C C . LEU A 1 84 ? -15.240 -6.700 4.325 1.00 85.94 84 LEU A C 1
ATOM 717 O O . LEU A 1 84 ? -15.187 -7.573 3.464 1.00 85.94 84 LEU A O 1
ATOM 721 N N . LEU A 1 85 ? -16.372 -6.362 4.932 1.00 88.12 85 LEU A N 1
ATOM 722 C CA . LEU A 1 85 ? -17.655 -6.980 4.649 1.00 88.12 85 LEU A CA 1
ATOM 723 C C . LEU A 1 85 ? -18.182 -6.580 3.261 1.00 88.12 85 LEU A C 1
ATOM 725 O O . LEU A 1 85 ? -18.629 -7.451 2.517 1.00 88.12 85 LEU A O 1
ATOM 729 N N . GLU A 1 86 ? -18.059 -5.308 2.869 1.00 85.50 86 GLU A N 1
ATOM 730 C CA . GLU A 1 86 ? -18.357 -4.856 1.500 1.00 85.50 86 GLU A CA 1
ATOM 731 C C . GLU A 1 86 ? -17.465 -5.553 0.467 1.00 85.50 86 GLU A C 1
ATOM 733 O O . GLU A 1 86 ? -17.960 -6.058 -0.540 1.00 85.50 86 GLU A O 1
ATOM 738 N N . GLN A 1 87 ? -16.162 -5.654 0.741 1.00 86.44 87 GLN A N 1
ATOM 739 C CA . GLN A 1 87 ? -15.224 -6.379 -0.117 1.00 86.44 87 GLN A CA 1
ATOM 740 C C . GLN A 1 87 ? -15.581 -7.864 -0.231 1.00 86.44 87 GLN A C 1
ATOM 742 O O . GLN A 1 87 ? -15.545 -8.416 -1.328 1.00 86.44 87 GLN A O 1
ATOM 747 N N . ALA A 1 88 ? -15.944 -8.515 0.876 1.00 87.44 88 ALA A N 1
ATOM 748 C CA . ALA A 1 88 ? -16.322 -9.922 0.880 1.00 87.44 88 ALA A CA 1
ATOM 749 C C . ALA A 1 88 ? -17.588 -10.180 0.053 1.00 87.44 88 ALA A C 1
ATOM 751 O O . ALA A 1 88 ? -17.612 -11.121 -0.739 1.00 87.44 88 ALA A O 1
ATOM 752 N N . PHE A 1 89 ? -18.617 -9.339 0.193 1.00 85.75 89 PHE A N 1
ATOM 753 C CA . PHE A 1 89 ? -19.833 -9.453 -0.616 1.00 85.75 89 PHE A CA 1
ATOM 754 C C . PHE A 1 89 ? -19.565 -9.197 -2.091 1.00 85.75 89 PHE A C 1
ATOM 756 O O . PHE A 1 89 ? -20.008 -9.976 -2.928 1.00 85.75 89 PHE A O 1
ATOM 763 N N . TYR A 1 90 ? -18.774 -8.172 -2.401 1.00 84.81 90 TYR A N 1
ATOM 764 C CA . TYR A 1 90 ? -18.370 -7.881 -3.768 1.00 84.81 90 TYR A CA 1
ATOM 765 C C . TYR A 1 90 ? -17.642 -9.073 -4.419 1.00 84.81 90 TYR A C 1
ATOM 767 O O . TYR A 1 90 ? -17.974 -9.472 -5.533 1.00 84.81 90 TYR A O 1
ATOM 775 N N . LEU A 1 91 ? -16.688 -9.694 -3.717 1.00 85.31 91 LEU A N 1
ATOM 776 C CA . LEU A 1 91 ? -15.976 -10.873 -4.222 1.00 85.31 91 LEU A CA 1
ATOM 777 C C . LEU A 1 91 ? -16.894 -12.098 -4.372 1.00 85.31 91 LEU A C 1
ATOM 779 O O . LEU A 1 91 ? -16.748 -12.853 -5.333 1.00 85.31 91 LEU A O 1
ATOM 783 N N . GLU A 1 92 ? -17.844 -12.297 -3.451 1.00 84.94 92 GLU A N 1
ATOM 784 C CA . GLU A 1 92 ? -18.852 -13.361 -3.555 1.00 84.94 92 GLU A CA 1
ATOM 785 C C . GLU A 1 92 ? -19.750 -13.160 -4.789 1.00 84.94 92 GLU A C 1
ATOM 787 O O . GLU A 1 92 ? -20.066 -14.128 -5.484 1.00 84.94 92 GLU A O 1
ATOM 792 N N . ASP A 1 93 ? -20.123 -11.915 -5.086 1.00 83.06 93 ASP A N 1
ATOM 793 C CA . ASP A 1 93 ? -20.940 -11.555 -6.247 1.00 83.06 93 ASP A CA 1
ATOM 794 C C . ASP A 1 93 ? -20.177 -11.760 -7.559 1.00 83.06 93 ASP A C 1
ATOM 796 O O . ASP A 1 93 ? -20.712 -12.367 -8.487 1.00 83.06 93 ASP A O 1
ATOM 800 N N . VAL A 1 94 ? -18.901 -11.362 -7.625 1.00 82.12 94 VAL A N 1
ATOM 801 C CA . VAL A 1 94 ? -18.038 -11.638 -8.787 1.00 82.12 94 VAL A CA 1
ATOM 802 C C . VAL A 1 94 ? -17.938 -13.144 -9.050 1.00 82.12 94 VAL A C 1
ATOM 804 O O . VAL A 1 94 ? -18.148 -13.574 -10.182 1.00 82.12 94 VAL A O 1
ATOM 807 N N . ALA A 1 95 ? -17.698 -13.960 -8.017 1.00 83.25 95 ALA A N 1
ATOM 808 C CA . ALA A 1 95 ? -17.577 -15.414 -8.166 1.00 83.25 95 ALA A CA 1
ATOM 809 C C . ALA A 1 95 ? -18.887 -16.083 -8.634 1.00 83.25 95 ALA A C 1
ATOM 811 O O . ALA A 1 95 ? -18.879 -17.013 -9.448 1.00 83.25 95 ALA A O 1
ATOM 812 N N . LYS A 1 96 ? -20.041 -15.604 -8.152 1.00 81.38 96 LYS A N 1
ATOM 813 C CA . LYS A 1 96 ? -21.357 -16.079 -8.615 1.00 81.38 96 LYS A CA 1
ATOM 814 C C . LYS A 1 96 ? -21.656 -15.659 -10.050 1.00 81.38 96 LYS A C 1
ATOM 816 O O . LYS A 1 96 ? -22.183 -16.453 -10.822 1.00 81.38 96 LYS A O 1
ATOM 821 N N . ASN A 1 97 ? -21.307 -14.432 -10.420 1.00 78.44 97 ASN A N 1
ATOM 822 C CA . ASN A 1 97 ? -21.549 -13.910 -11.762 1.00 78.44 97 ASN A CA 1
ATOM 823 C C . ASN A 1 97 ? -20.592 -14.510 -12.805 1.00 78.44 97 ASN A C 1
ATOM 825 O O . ASN A 1 97 ? -20.969 -14.628 -13.968 1.00 78.44 97 ASN A O 1
ATOM 829 N N . GLU A 1 98 ? -19.393 -14.943 -12.408 1.00 75.81 98 GLU A N 1
ATOM 830 C CA . GLU A 1 98 ? -18.478 -15.706 -13.270 1.00 75.81 98 GLU A CA 1
ATOM 831 C C . GLU A 1 98 ? -19.013 -17.118 -13.569 1.00 75.81 98 GLU A C 1
ATOM 833 O O . GLU A 1 98 ? -18.858 -17.623 -14.679 1.00 75.81 98 GLU A O 1
ATOM 838 N N . THR A 1 99 ? -19.681 -17.747 -12.595 1.00 75.75 99 THR A N 1
ATOM 839 C CA . THR A 1 99 ? -20.258 -19.096 -12.738 1.00 75.75 99 THR A CA 1
ATOM 840 C C . THR A 1 99 ? -21.647 -19.109 -13.382 1.00 75.75 99 THR A C 1
ATOM 842 O O . THR A 1 99 ? -22.085 -20.153 -13.871 1.00 75.75 99 THR A O 1
ATOM 845 N N . SER A 1 100 ? -22.345 -17.971 -13.418 1.00 72.06 100 SER A N 1
ATOM 846 C CA . SER A 1 100 ? -23.669 -17.863 -14.033 1.00 72.06 100 SER A CA 1
ATOM 847 C C . SER A 1 100 ? -23.601 -17.784 -15.563 1.00 72.06 100 SER A C 1
ATOM 849 O O . SER A 1 100 ? -22.805 -17.048 -16.141 1.00 72.06 100 SER A O 1
ATOM 851 N N . ALA A 1 101 ? -24.504 -18.497 -16.243 1.00 63.41 101 ALA A N 1
ATOM 852 C CA . ALA A 1 101 ? -24.635 -18.450 -17.703 1.00 63.41 101 ALA A CA 1
ATOM 853 C C . ALA A 1 101 ? -25.246 -17.127 -18.214 1.00 63.41 101 ALA A C 1
ATOM 855 O O . ALA A 1 101 ? -25.140 -16.798 -19.398 1.00 63.41 101 ALA A O 1
ATOM 856 N N . THR A 1 102 ? -25.891 -16.356 -17.335 1.00 63.19 102 THR A N 1
ATOM 857 C CA . THR A 1 102 ? -26.430 -15.034 -17.660 1.00 63.19 102 THR A CA 1
ATOM 858 C C . THR A 1 102 ? -25.311 -13.999 -17.568 1.00 63.19 102 THR A C 1
ATOM 860 O O . THR A 1 102 ? -24.832 -13.718 -16.475 1.00 63.19 102 THR A O 1
ATOM 863 N N . ARG A 1 103 ? -24.912 -13.394 -18.696 1.00 64.50 103 ARG A N 1
ATOM 864 C CA . ARG A 1 103 ? -23.887 -12.325 -18.784 1.00 64.50 103 ARG A CA 1
ATOM 865 C C . ARG A 1 103 ? -24.360 -10.981 -18.201 1.00 64.50 103 ARG A C 1
ATOM 867 O O . ARG A 1 103 ? -24.207 -9.937 -18.829 1.00 64.50 103 ARG A O 1
ATOM 874 N N . GLN A 1 104 ? -25.019 -11.014 -17.051 1.00 68.75 104 GLN A N 1
ATOM 875 C CA . GLN A 1 104 ? -25.532 -9.857 -16.330 1.00 68.75 104 GLN A CA 1
ATOM 876 C C . GLN A 1 104 ? -24.959 -9.889 -14.921 1.00 68.75 104 GLN A C 1
ATOM 878 O O . GLN A 1 104 ? -25.043 -10.911 -14.243 1.00 68.75 104 GLN A O 1
ATOM 883 N N . PHE A 1 105 ? -24.374 -8.775 -14.491 1.00 69.12 105 PHE A N 1
ATOM 884 C CA . PHE A 1 105 ? -23.865 -8.650 -13.137 1.00 69.12 105 PHE A CA 1
ATOM 885 C C . PHE A 1 105 ? -25.029 -8.424 -12.162 1.00 69.12 105 PHE A C 1
ATOM 887 O O . PHE A 1 105 ? -25.712 -7.401 -12.227 1.00 69.12 105 PHE A O 1
ATOM 894 N N . VAL A 1 106 ? -25.280 -9.391 -11.277 1.00 70.62 106 VAL A N 1
ATOM 895 C CA . VAL A 1 106 ? -26.283 -9.279 -10.211 1.00 70.62 106 VAL A CA 1
ATOM 896 C C . VAL A 1 106 ? -25.564 -9.023 -8.892 1.00 70.62 106 VAL A C 1
ATOM 898 O O . VAL A 1 106 ? -24.732 -9.826 -8.472 1.00 70.62 106 VAL A O 1
ATOM 901 N N . HIS A 1 107 ? -25.888 -7.905 -8.243 1.00 69.75 107 HIS A N 1
ATOM 902 C CA . HIS A 1 107 ? -25.407 -7.578 -6.898 1.00 69.75 107 HIS A CA 1
ATOM 903 C C . HIS A 1 107 ? -26.326 -8.226 -5.849 1.00 69.75 107 HIS A C 1
ATOM 905 O O . HIS A 1 107 ? -27.548 -8.100 -5.956 1.00 69.75 107 HIS A O 1
ATOM 911 N N . THR A 1 108 ? -25.773 -8.896 -4.829 1.00 64.81 108 THR A N 1
ATOM 912 C CA . THR A 1 108 ? -26.576 -9.493 -3.738 1.00 64.81 108 THR A CA 1
ATOM 913 C C . THR A 1 108 ? -27.213 -8.415 -2.857 1.00 64.81 108 THR A C 1
ATOM 915 O O . THR A 1 108 ? -28.333 -8.585 -2.385 1.00 64.81 108 THR A O 1
ATOM 918 N N . PHE A 1 109 ? -26.509 -7.305 -2.645 1.00 61.91 109 PHE A N 1
ATOM 919 C CA . PHE A 1 109 ? -27.021 -6.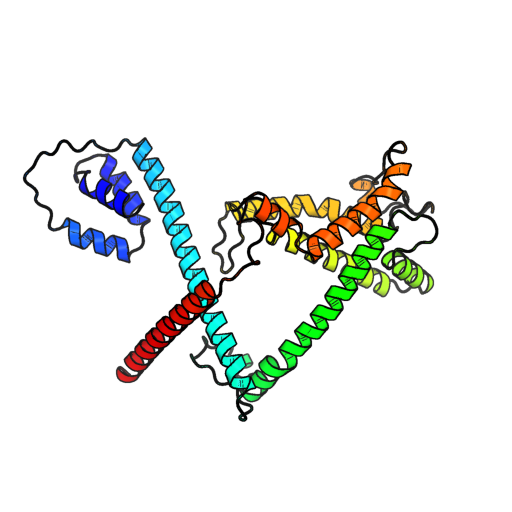116 -1.969 1.00 61.91 109 PHE A CA 1
ATOM 920 C C . PHE A 1 109 ? -26.911 -4.949 -2.937 1.00 61.91 109 PHE A C 1
ATOM 922 O O . PHE A 1 109 ? -25.910 -4.845 -3.643 1.00 61.91 109 PHE A O 1
ATOM 929 N N . ARG A 1 110 ? -27.915 -4.068 -2.997 1.00 57.66 110 ARG A N 1
ATOM 930 C CA . ARG A 1 110 ? -27.862 -2.899 -3.885 1.00 57.66 110 ARG A CA 1
ATOM 931 C C . ARG A 1 110 ? -26.699 -2.015 -3.438 1.00 57.66 110 ARG A C 1
ATOM 933 O O . ARG A 1 110 ? -26.814 -1.283 -2.457 1.00 57.66 110 ARG A O 1
ATOM 940 N N . SER A 1 111 ? -25.567 -2.123 -4.133 1.00 53.25 111 SER A N 1
ATOM 941 C CA . SER A 1 111 ? -24.409 -1.269 -3.901 1.00 53.25 111 SER A CA 1
ATOM 942 C C . SER A 1 111 ? -24.867 0.183 -3.959 1.00 53.25 111 SER A C 1
ATOM 944 O O . SER A 1 111 ? -25.655 0.553 -4.832 1.00 53.25 111 SER A O 1
ATOM 946 N N . ARG A 1 112 ? -24.410 0.976 -2.985 1.00 49.97 112 ARG A N 1
ATOM 947 C CA . ARG A 1 112 ? -24.653 2.417 -2.863 1.00 49.97 112 ARG A CA 1
ATOM 948 C C . ARG A 1 112 ? -24.501 3.047 -4.249 1.00 49.97 112 ARG A C 1
ATOM 950 O O . ARG A 1 112 ? -23.395 3.074 -4.783 1.00 49.97 112 ARG A O 1
ATOM 957 N N . GLU A 1 113 ? -25.627 3.426 -4.853 1.00 52.19 113 GLU A N 1
ATOM 958 C CA . GLU A 1 113 ? -25.679 3.813 -6.264 1.00 52.19 113 GLU A CA 1
ATOM 959 C C . GLU A 1 113 ? -24.641 4.904 -6.551 1.00 52.19 113 GLU A C 1
ATOM 961 O O . GLU A 1 113 ? -24.469 5.808 -5.725 1.00 52.19 113 GLU A O 1
ATOM 966 N N . PRO A 1 114 ? -23.933 4.851 -7.693 1.00 50.44 114 PRO A N 1
ATOM 967 C CA . PRO A 1 114 ? -23.040 5.935 -8.062 1.00 50.44 114 PRO A CA 1
ATOM 968 C C . PRO A 1 114 ? -23.865 7.223 -8.182 1.00 50.44 114 PRO A C 1
ATOM 970 O O . PRO A 1 114 ? -24.818 7.280 -8.955 1.00 50.44 114 PRO A O 1
ATOM 973 N N . GLU A 1 115 ? -23.487 8.270 -7.438 1.00 53.75 115 GLU A N 1
ATOM 974 C CA . GLU A 1 115 ? -24.19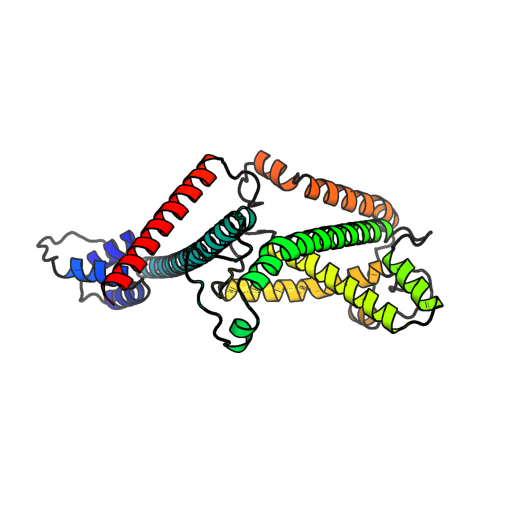2 9.569 -7.408 1.00 53.75 115 GLU A CA 1
ATOM 975 C C . GLU A 1 115 ? -24.340 10.211 -8.806 1.00 53.75 115 GLU A C 1
ATOM 977 O O . GLU A 1 115 ? -25.199 11.066 -9.031 1.00 53.75 115 GLU A O 1
ATOM 982 N N . ASN A 1 116 ? -23.543 9.767 -9.783 1.00 59.59 116 ASN A N 1
ATOM 983 C CA . ASN A 1 116 ? -23.505 10.311 -11.133 1.00 59.59 116 ASN A CA 1
ATOM 984 C C . ASN A 1 116 ? -24.379 9.511 -12.115 1.00 59.59 116 ASN A C 1
ATOM 986 O O . ASN A 1 116 ? -23.964 8.486 -12.659 1.00 59.59 116 ASN A O 1
ATOM 990 N N . LYS A 1 117 ? -25.547 10.070 -12.457 1.00 59.38 117 LYS A N 1
ATOM 991 C CA . LYS A 1 117 ? -26.509 9.531 -13.447 1.00 59.38 117 LYS A CA 1
ATOM 992 C C . LYS A 1 117 ? -25.918 9.237 -14.837 1.00 59.38 117 LYS A C 1
ATOM 994 O O . LYS A 1 117 ? -26.442 8.401 -15.564 1.00 59.38 117 LYS A O 1
ATOM 999 N N . ILE A 1 118 ? -24.824 9.902 -15.214 1.00 60.84 118 ILE A N 1
ATOM 1000 C CA . ILE A 1 118 ? -24.140 9.695 -16.504 1.00 60.84 118 ILE A CA 1
ATOM 1001 C C . ILE A 1 118 ? -23.390 8.358 -16.514 1.00 60.84 118 ILE A C 1
ATOM 1003 O O . ILE A 1 118 ? -23.413 7.645 -17.513 1.00 60.84 118 ILE A O 1
ATOM 1007 N N . ILE A 1 119 ? -22.773 7.989 -15.387 1.00 61.31 119 ILE A N 1
ATOM 1008 C CA . ILE A 1 119 ? -22.083 6.704 -15.245 1.00 61.31 119 ILE A CA 1
ATOM 1009 C C . ILE A 1 119 ? -23.119 5.586 -15.318 1.00 61.31 119 ILE A C 1
ATOM 1011 O O . ILE A 1 119 ? -22.931 4.661 -16.091 1.00 61.31 119 ILE A O 1
ATOM 1015 N N . GLN A 1 120 ? -24.258 5.732 -14.636 1.00 61.28 120 GLN A N 1
ATOM 1016 C CA . GLN A 1 120 ? -25.360 4.762 -14.659 1.00 61.28 120 GLN A CA 1
ATOM 1017 C C . GLN A 1 120 ? -25.923 4.491 -16.068 1.00 61.28 120 GLN A C 1
ATOM 1019 O O . GLN A 1 120 ? -26.364 3.381 -16.342 1.00 61.28 120 GLN A O 1
ATOM 1024 N N . TYR A 1 121 ? -25.890 5.476 -16.972 1.00 60.41 121 TYR A N 1
ATOM 1025 C CA . TYR A 1 121 ? -26.350 5.295 -18.353 1.00 60.41 121 TYR A CA 1
ATOM 1026 C C . TYR A 1 121 ? -25.384 4.447 -19.199 1.00 60.41 121 TYR A C 1
ATOM 1028 O O . TYR A 1 121 ? -25.819 3.646 -20.023 1.00 60.41 121 TYR A O 1
ATOM 1036 N N . PHE A 1 122 ? -24.072 4.590 -18.984 1.00 62.84 122 PHE A N 1
ATOM 1037 C CA . PHE A 1 122 ? -23.054 3.788 -19.676 1.00 62.84 122 PHE A CA 1
ATOM 1038 C C . PHE A 1 122 ? -22.781 2.439 -18.986 1.00 62.84 122 PHE A C 1
ATOM 1040 O O . PHE A 1 122 ? -22.431 1.465 -19.655 1.00 62.84 122 PHE A O 1
ATOM 1047 N N . TYR A 1 123 ? -22.978 2.357 -17.668 1.00 63.41 123 TYR A N 1
ATOM 1048 C CA . TYR A 1 123 ? -22.844 1.140 -16.864 1.00 63.41 123 TYR A CA 1
ATOM 1049 C C . TYR A 1 123 ? -24.104 0.275 -16.983 1.00 63.41 123 TYR A C 1
ATOM 1051 O O . TYR A 1 123 ? -24.944 0.197 -16.089 1.00 63.41 123 TYR A O 1
ATOM 1059 N N . THR A 1 124 ? -24.253 -0.381 -18.131 1.00 69.88 124 THR A N 1
ATOM 1060 C CA . THR A 1 124 ? -25.230 -1.467 -18.270 1.00 69.88 124 THR A CA 1
ATOM 1061 C C . THR A 1 124 ? -24.706 -2.731 -17.574 1.00 69.88 124 THR A C 1
ATOM 1063 O O . THR A 1 124 ? -23.499 -2.989 -17.609 1.00 69.88 124 THR A O 1
ATOM 1066 N N . PRO A 1 125 ? -25.578 -3.573 -16.985 1.00 68.62 125 PRO A N 1
ATOM 1067 C CA . PRO A 1 125 ? -25.172 -4.764 -16.221 1.00 68.62 125 PRO A CA 1
ATOM 1068 C C . PRO A 1 125 ? -24.386 -5.792 -17.053 1.00 68.62 125 PRO A C 1
ATOM 1070 O O . PRO A 1 125 ? -23.684 -6.642 -16.508 1.00 68.62 125 PRO A O 1
ATOM 1073 N N . THR A 1 126 ? -24.481 -5.721 -18.382 1.00 70.81 126 THR A N 1
ATOM 1074 C CA . THR A 1 126 ? -23.675 -6.513 -19.319 1.00 70.81 126 THR A CA 1
ATOM 1075 C C . THR A 1 126 ? -22.253 -5.971 -19.467 1.00 70.81 126 THR A C 1
ATOM 1077 O O . THR A 1 126 ? -21.306 -6.748 -19.531 1.00 70.81 126 THR A O 1
ATOM 1080 N N . VAL A 1 127 ? -22.083 -4.644 -19.516 1.00 74.69 127 VAL A N 1
ATOM 1081 C CA . VAL A 1 127 ? -20.763 -3.992 -19.595 1.00 74.69 127 VAL A CA 1
ATOM 1082 C C . VAL A 1 127 ? -20.012 -4.162 -18.278 1.00 74.69 127 VAL A C 1
ATOM 1084 O O . VAL A 1 127 ? -18.822 -4.470 -18.294 1.00 74.69 127 VAL A O 1
ATOM 1087 N N . GLU A 1 128 ? -20.720 -4.054 -17.154 1.00 76.94 128 GLU A N 1
ATOM 1088 C CA . GLU A 1 128 ? -20.177 -4.328 -15.821 1.00 76.94 128 GLU A CA 1
ATOM 1089 C C . GLU A 1 128 ? -19.638 -5.761 -15.712 1.00 76.94 128 GLU A C 1
ATOM 1091 O O . GLU A 1 128 ? -18.524 -5.963 -15.236 1.00 76.94 128 GLU A O 1
ATOM 1096 N N . TRP A 1 129 ? -20.360 -6.750 -16.251 1.00 76.62 129 TRP A N 1
ATOM 1097 C CA . TRP A 1 129 ? -19.889 -8.137 -16.287 1.00 76.62 129 TRP A CA 1
ATOM 1098 C C . TRP A 1 129 ? -18.598 -8.300 -17.106 1.00 76.62 129 TRP A C 1
ATOM 1100 O O . TRP A 1 129 ? -17.640 -8.911 -16.635 1.00 76.62 129 TRP A O 1
ATOM 1110 N N . TYR A 1 130 ? -18.522 -7.721 -18.312 1.00 79.00 130 TYR A N 1
ATOM 1111 C CA . TYR A 1 130 ? -17.302 -7.793 -19.132 1.00 79.00 130 TYR A CA 1
ATOM 1112 C C . TYR A 1 130 ? -16.104 -7.105 -18.465 1.00 79.00 130 TYR A C 1
ATOM 1114 O O . TYR A 1 130 ? -14.978 -7.606 -18.546 1.00 79.00 130 TYR A O 1
ATOM 1122 N N . TRP A 1 131 ? -16.339 -5.970 -17.806 1.00 79.31 131 TRP A N 1
ATOM 1123 C CA . TRP A 1 131 ? -15.305 -5.235 -17.090 1.00 79.31 131 TRP A CA 1
ATOM 1124 C C . TRP A 1 131 ? -14.789 -6.022 -15.878 1.00 79.31 131 TRP A C 1
ATOM 1126 O O . TRP A 1 131 ? -13.586 -6.275 -15.779 1.00 79.31 131 TRP A O 1
ATOM 1136 N N . GLU A 1 132 ? -15.687 -6.456 -14.992 1.00 77.31 132 GLU A N 1
ATOM 1137 C CA . GLU A 1 132 ? -15.317 -7.064 -13.711 1.00 77.31 132 GLU A CA 1
ATOM 1138 C C . GLU A 1 132 ? -14.877 -8.527 -13.835 1.00 77.31 132 GLU A C 1
ATOM 1140 O O . GLU A 1 132 ? -13.899 -8.919 -13.199 1.00 77.31 132 GLU A O 1
ATOM 1145 N N . CYS A 1 133 ? -15.539 -9.336 -14.668 1.00 75.19 133 CYS A N 1
ATOM 1146 C CA . CYS A 1 133 ? -15.244 -10.770 -14.761 1.00 75.19 133 CYS A CA 1
ATOM 1147 C C . CYS A 1 133 ? -14.125 -11.094 -15.763 1.00 75.19 133 CYS A C 1
ATOM 1149 O O . CYS A 1 133 ? -13.351 -12.018 -15.525 1.00 75.19 133 CYS A O 1
ATOM 1151 N N . LEU A 1 134 ? -14.003 -10.361 -16.878 1.00 77.81 134 LEU A N 1
ATOM 1152 C CA . LEU A 1 134 ? -13.040 -10.701 -17.937 1.00 77.81 134 LEU A CA 1
ATOM 1153 C C . LEU A 1 134 ? -11.842 -9.749 -17.979 1.00 77.81 134 LEU A C 1
ATOM 1155 O O . LEU A 1 134 ? -10.690 -10.190 -17.920 1.00 77.81 134 LEU A O 1
ATOM 1159 N N . LEU A 1 135 ? -12.097 -8.444 -18.096 1.00 84.44 135 LEU A N 1
ATOM 1160 C CA . LEU A 1 135 ? -11.030 -7.474 -18.332 1.00 84.44 135 LEU A CA 1
ATOM 1161 C C . LEU A 1 135 ? -10.174 -7.255 -17.085 1.00 84.44 135 LEU A C 1
ATOM 1163 O O . LEU A 1 135 ? -8.949 -7.223 -17.185 1.00 84.44 135 LEU A O 1
ATOM 1167 N N . ARG A 1 136 ? -10.794 -7.135 -15.910 1.00 83.50 136 ARG A N 1
ATOM 1168 C CA . ARG A 1 136 ? -10.094 -6.830 -14.661 1.00 83.50 136 ARG A CA 1
ATOM 1169 C C . ARG A 1 136 ? -9.089 -7.917 -14.243 1.00 83.50 136 ARG A C 1
ATOM 1171 O O . ARG A 1 136 ? -7.938 -7.555 -13.980 1.00 83.50 136 ARG A O 1
ATOM 1178 N N . PRO A 1 137 ? -9.417 -9.227 -14.240 1.00 84.94 137 PRO A N 1
ATOM 1179 C CA . PRO A 1 137 ? -8.425 -10.264 -13.955 1.00 84.94 137 PRO A CA 1
ATOM 1180 C C . PRO A 1 137 ? -7.288 -10.283 -14.977 1.00 84.94 137 PRO A C 1
ATOM 1182 O O . PRO A 1 137 ? -6.126 -10.448 -14.603 1.00 84.94 137 PRO A O 1
ATOM 1185 N N . TRP A 1 138 ? -7.593 -10.086 -16.264 1.00 88.25 138 TRP A N 1
ATOM 1186 C CA . TRP A 1 138 ? -6.572 -10.058 -17.311 1.00 88.25 138 TRP A CA 1
ATOM 1187 C C . TRP A 1 138 ? -5.648 -8.843 -17.177 1.00 88.25 138 TRP A C 1
ATOM 1189 O O . TRP A 1 138 ? -4.429 -8.994 -17.221 1.00 88.25 138 TRP A O 1
ATOM 1199 N N . PHE A 1 139 ? -6.207 -7.664 -16.905 1.00 89.88 139 PHE A N 1
ATOM 1200 C CA . PHE A 1 139 ? -5.454 -6.445 -16.627 1.00 89.88 139 PHE A CA 1
ATOM 1201 C C . PHE A 1 139 ? -4.505 -6.629 -15.440 1.00 89.88 139 PHE A C 1
ATOM 1203 O O . PHE A 1 139 ? -3.322 -6.321 -15.563 1.00 89.88 139 PHE A O 1
ATOM 1210 N N . TYR A 1 140 ? -4.970 -7.200 -14.322 1.00 88.56 140 TYR A N 1
ATOM 1211 C CA . TYR A 1 140 ? -4.091 -7.472 -13.180 1.00 88.56 140 TYR A CA 1
ATOM 1212 C C . TYR A 1 140 ? -3.012 -8.512 -13.487 1.00 88.56 140 TYR A C 1
ATOM 1214 O O . TYR A 1 140 ? -1.897 -8.372 -12.993 1.00 88.56 140 TYR A O 1
ATOM 1222 N N . ARG A 1 141 ? -3.296 -9.528 -14.314 1.00 90.50 141 ARG A N 1
ATOM 1223 C CA . ARG A 1 141 ? -2.282 -10.501 -14.760 1.00 90.50 141 ARG A CA 1
ATOM 1224 C C . ARG A 1 141 ? -1.203 -9.833 -15.607 1.00 90.50 141 ARG A C 1
ATOM 1226 O O . ARG A 1 141 ? -0.022 -10.018 -15.331 1.00 90.50 141 ARG A O 1
ATOM 1233 N N . VAL A 1 142 ? -1.597 -9.034 -16.599 1.00 92.06 142 VAL A N 1
ATOM 1234 C CA . VAL A 1 142 ? -0.656 -8.278 -17.440 1.00 92.06 142 VAL A CA 1
ATOM 1235 C C . VAL A 1 142 ? 0.153 -7.309 -16.583 1.00 92.06 142 VAL A C 1
ATOM 1237 O O . VAL A 1 142 ? 1.377 -7.296 -16.667 1.00 92.06 142 VAL A O 1
ATOM 1240 N N . LEU A 1 143 ? -0.507 -6.560 -15.699 1.00 90.31 143 LEU A N 1
ATOM 1241 C CA . LEU A 1 143 ? 0.149 -5.638 -14.779 1.00 90.31 143 LEU A CA 1
ATOM 1242 C C . LEU A 1 143 ? 1.142 -6.361 -13.859 1.00 90.31 143 LEU A C 1
ATOM 1244 O O . LEU A 1 143 ? 2.245 -5.864 -13.660 1.00 90.31 143 LEU A O 1
ATOM 1248 N N . ALA A 1 144 ? 0.795 -7.539 -13.336 1.00 90.31 144 ALA A N 1
ATOM 1249 C CA . ALA A 1 144 ? 1.695 -8.338 -12.508 1.00 90.31 144 ALA A CA 1
ATOM 1250 C C . ALA A 1 144 ? 2.943 -8.779 -13.283 1.00 90.31 144 ALA A C 1
ATOM 1252 O O . ALA A 1 144 ? 4.050 -8.658 -12.763 1.00 90.31 144 ALA A O 1
ATOM 1253 N N . VAL A 1 145 ? 2.785 -9.232 -14.532 1.00 93.00 145 VAL A N 1
ATOM 1254 C CA . VAL A 1 145 ? 3.918 -9.591 -15.400 1.00 93.00 145 VAL A CA 1
ATOM 1255 C C . VAL A 1 145 ? 4.797 -8.369 -15.666 1.00 93.00 145 VAL A C 1
ATOM 1257 O O . VAL A 1 145 ? 6.009 -8.441 -15.479 1.00 93.00 145 VAL A O 1
ATOM 1260 N N . VAL A 1 146 ? 4.202 -7.226 -16.018 1.00 90.50 146 VAL A N 1
ATOM 1261 C CA . VAL A 1 146 ? 4.940 -5.974 -16.246 1.00 90.50 146 VAL A CA 1
ATOM 1262 C C . VAL A 1 146 ? 5.708 -5.562 -14.988 1.00 90.50 146 VAL A C 1
ATOM 1264 O O . VAL A 1 146 ? 6.925 -5.399 -15.044 1.00 90.50 146 VAL A O 1
ATOM 1267 N N . LEU A 1 147 ? 5.055 -5.471 -13.829 1.00 89.88 147 LEU A N 1
ATOM 1268 C CA . LEU A 1 147 ? 5.711 -5.092 -12.573 1.00 89.88 147 LEU A CA 1
ATOM 1269 C C . LEU A 1 147 ? 6.819 -6.078 -12.166 1.00 89.88 147 LEU A C 1
ATOM 1271 O O . LEU A 1 147 ? 7.869 -5.645 -11.691 1.00 89.88 147 LEU A O 1
ATOM 1275 N N . ALA A 1 148 ? 6.628 -7.383 -12.387 1.00 89.62 148 ALA A N 1
ATOM 1276 C CA . ALA A 1 148 ? 7.652 -8.393 -12.125 1.00 89.62 148 ALA A CA 1
ATOM 1277 C C . ALA A 1 148 ? 8.875 -8.204 -13.033 1.00 89.62 148 ALA A C 1
ATOM 1279 O O . ALA A 1 148 ? 10.007 -8.214 -12.551 1.00 89.62 148 ALA A O 1
ATOM 1280 N N . THR A 1 149 ? 8.660 -7.959 -14.330 1.00 89.50 149 THR A N 1
ATOM 1281 C CA . THR A 1 149 ? 9.764 -7.680 -15.261 1.00 89.50 149 THR A CA 1
ATOM 1282 C C . THR A 1 149 ? 10.525 -6.408 -14.881 1.00 89.50 149 THR A C 1
ATOM 1284 O O . THR A 1 149 ? 11.751 -6.442 -14.810 1.00 89.50 149 THR A O 1
ATOM 1287 N N . PHE A 1 150 ? 9.829 -5.321 -14.528 1.00 88.25 150 PHE A N 1
ATOM 1288 C CA . PHE A 1 150 ? 10.462 -4.091 -14.038 1.00 88.25 150 PHE A CA 1
ATOM 1289 C C . PHE A 1 150 ? 11.250 -4.316 -12.744 1.00 88.25 150 PHE A C 1
ATOM 1291 O O . PHE A 1 150 ? 12.356 -3.798 -12.603 1.00 88.25 150 PHE A O 1
ATOM 1298 N N . SER A 1 151 ? 10.734 -5.131 -11.822 1.00 88.50 151 SER A N 1
ATOM 1299 C CA . SER A 1 151 ? 11.446 -5.476 -10.590 1.00 88.50 151 SER A CA 1
ATOM 1300 C C . SER A 1 151 ? 12.747 -6.229 -10.870 1.00 88.50 151 SER A C 1
ATOM 1302 O O . SER A 1 151 ? 13.767 -5.893 -10.272 1.00 88.50 151 SER A O 1
ATOM 1304 N N . VAL A 1 152 ? 12.745 -7.193 -11.799 1.00 86.75 152 VAL A N 1
ATOM 1305 C CA . VAL A 1 152 ? 13.967 -7.904 -12.218 1.00 86.75 152 VAL A CA 1
ATOM 1306 C C . VAL A 1 152 ? 14.964 -6.937 -12.854 1.00 86.75 152 VAL A C 1
ATOM 1308 O O . VAL A 1 152 ? 16.144 -6.987 -12.523 1.00 86.75 152 VAL A O 1
ATOM 1311 N N . ILE A 1 153 ? 14.499 -6.021 -13.711 1.00 84.81 153 ILE A N 1
ATOM 1312 C CA . ILE A 1 153 ? 15.344 -4.994 -14.340 1.00 84.81 153 ILE A CA 1
ATOM 1313 C C . ILE A 1 153 ? 15.993 -4.090 -13.283 1.00 84.81 153 ILE A C 1
ATOM 1315 O O . ILE A 1 153 ? 17.183 -3.798 -13.388 1.00 84.81 153 ILE A O 1
ATOM 1319 N N . VAL A 1 154 ? 15.249 -3.665 -12.257 1.00 84.38 154 VAL A N 1
ATOM 1320 C CA . VAL A 1 154 ? 15.787 -2.845 -11.159 1.00 84.38 154 VAL A CA 1
ATOM 1321 C C . VAL A 1 154 ? 16.822 -3.616 -10.351 1.00 84.38 154 VAL A C 1
ATOM 1323 O O . VAL A 1 154 ? 17.931 -3.123 -10.189 1.00 84.38 154 VAL A O 1
ATOM 1326 N N . VAL A 1 155 ? 16.514 -4.839 -9.908 1.00 83.12 155 VAL A N 1
ATOM 1327 C CA . VAL A 1 155 ? 17.468 -5.668 -9.146 1.00 83.12 155 VAL A CA 1
ATOM 1328 C C . VAL A 1 155 ? 18.731 -5.930 -9.964 1.00 83.12 155 VAL A C 1
ATOM 1330 O O . VAL A 1 155 ? 19.839 -5.813 -9.445 1.00 83.12 155 VAL A O 1
ATOM 1333 N N . TRP A 1 156 ? 18.579 -6.222 -11.256 1.00 82.94 156 TRP A N 1
ATOM 1334 C CA . TRP A 1 156 ? 19.704 -6.376 -12.170 1.00 82.94 156 TRP A CA 1
ATOM 1335 C C . TRP A 1 156 ? 20.538 -5.094 -12.266 1.00 82.94 156 TRP A C 1
ATOM 1337 O O . TRP A 1 156 ? 21.766 -5.147 -12.200 1.00 82.94 156 TRP A O 1
ATOM 1347 N N . SER A 1 157 ? 19.885 -3.937 -12.378 1.00 77.69 157 SER A N 1
ATOM 1348 C CA . SER A 1 157 ? 20.554 -2.636 -12.491 1.00 77.69 157 SER A CA 1
ATOM 1349 C C . SER A 1 157 ? 21.278 -2.236 -11.197 1.00 77.69 157 SER A C 1
ATOM 1351 O O . SER A 1 157 ? 22.379 -1.705 -11.268 1.00 77.69 157 SER A O 1
ATOM 1353 N N . GLU A 1 158 ? 20.736 -2.580 -10.025 1.00 79.25 158 GLU A N 1
ATOM 1354 C CA . GLU A 1 158 ? 21.396 -2.410 -8.717 1.00 79.25 158 GLU A CA 1
ATOM 1355 C C . GLU A 1 158 ? 22.615 -3.328 -8.559 1.00 79.25 158 GLU A C 1
ATOM 1357 O O . GLU A 1 158 ? 23.673 -2.910 -8.091 1.00 79.25 158 GLU A O 1
ATOM 1362 N N . CYS A 1 159 ? 22.507 -4.587 -8.994 1.00 72.44 159 CYS A N 1
ATOM 1363 C CA . CYS A 1 159 ? 23.624 -5.533 -8.938 1.00 72.44 159 CYS A CA 1
ATOM 1364 C C . CYS A 1 159 ? 24.764 -5.143 -9.889 1.00 72.44 159 CYS A C 1
ATOM 1366 O O . CYS A 1 159 ? 25.928 -5.442 -9.627 1.00 72.44 159 CYS A O 1
ATOM 1368 N N . THR A 1 160 ? 24.434 -4.490 -11.003 1.00 69.25 160 THR A N 1
ATOM 1369 C CA . THR A 1 160 ? 25.393 -4.112 -12.052 1.00 69.25 160 THR A CA 1
ATOM 1370 C C . THR A 1 160 ? 25.910 -2.682 -11.920 1.00 69.25 160 THR A C 1
ATOM 1372 O O . THR A 1 160 ? 26.870 -2.334 -12.605 1.00 69.25 160 THR A O 1
ATOM 1375 N N . PHE A 1 161 ? 25.355 -1.897 -10.990 1.00 64.25 161 PHE A N 1
ATOM 1376 C CA . PHE A 1 161 ? 25.710 -0.504 -10.697 1.00 64.25 161 PHE A CA 1
ATOM 1377 C C . PHE A 1 161 ? 27.221 -0.271 -10.517 1.00 64.25 161 PHE A C 1
ATOM 1379 O O . PHE A 1 161 ? 27.758 0.750 -10.944 1.00 64.25 161 PHE A O 1
ATOM 1386 N N . PHE A 1 162 ? 27.928 -1.243 -9.936 1.00 59.47 162 PHE A N 1
ATOM 1387 C CA . PHE A 1 162 ? 29.356 -1.142 -9.627 1.00 59.47 162 PHE A CA 1
ATOM 1388 C C . PHE A 1 162 ? 30.294 -1.781 -10.657 1.00 59.47 162 PHE A C 1
ATOM 1390 O O . PHE A 1 162 ? 31.514 -1.644 -10.550 1.00 59.47 162 PHE A O 1
ATOM 1397 N N . SER A 1 163 ? 29.757 -2.454 -11.679 1.00 54.66 163 SER A N 1
ATOM 1398 C CA . SER A 1 163 ? 30.574 -3.038 -12.741 1.00 54.66 163 SER A CA 1
ATOM 1399 C C . SER A 1 163 ? 30.889 -1.968 -13.786 1.00 54.66 163 SER A C 1
ATOM 1401 O O . SER A 1 163 ? 30.110 -1.678 -14.689 1.00 54.66 163 SER A O 1
ATOM 1403 N N . THR A 1 164 ? 32.049 -1.331 -13.636 1.00 53.38 164 THR A N 1
ATOM 1404 C CA . THR A 1 164 ? 32.471 -0.191 -14.464 1.00 53.38 164 THR A CA 1
ATOM 1405 C C . THR A 1 164 ? 32.817 -0.568 -15.909 1.00 53.38 164 THR A C 1
ATOM 1407 O O . THR A 1 164 ? 32.875 0.318 -16.764 1.00 53.38 164 THR A O 1
ATOM 1410 N N . LYS A 1 165 ? 33.016 -1.859 -16.229 1.00 44.12 165 LYS A N 1
ATOM 1411 C CA . LYS A 1 165 ? 33.211 -2.366 -17.602 1.00 44.12 165 LYS A CA 1
ATOM 1412 C C . LYS A 1 165 ? 32.720 -3.820 -17.713 1.00 44.12 165 LYS A C 1
ATOM 1414 O O . LYS A 1 165 ? 33.358 -4.678 -17.105 1.00 44.12 165 LYS A O 1
ATOM 1419 N N . PRO A 1 166 ? 31.698 -4.157 -18.525 1.00 48.66 166 PRO A N 1
ATOM 1420 C CA . PRO A 1 166 ? 30.825 -3.320 -19.363 1.00 48.66 166 PRO A CA 1
ATOM 1421 C C . PRO A 1 166 ? 29.630 -2.707 -18.600 1.00 48.66 166 PRO A C 1
ATOM 1423 O O . PRO A 1 166 ? 29.232 -3.216 -17.559 1.00 48.66 166 PRO A O 1
ATOM 1426 N N . VAL A 1 167 ? 29.021 -1.643 -19.150 1.00 53.94 167 VAL A N 1
ATOM 1427 C CA . VAL A 1 167 ? 27.784 -1.032 -18.616 1.00 53.94 167 VAL A CA 1
ATOM 1428 C C . VAL A 1 167 ? 26.606 -2.004 -18.746 1.00 53.94 167 VAL A C 1
ATOM 1430 O O . VAL A 1 167 ? 25.960 -2.085 -19.786 1.00 53.94 167 VAL A O 1
ATOM 1433 N N . LEU A 1 168 ? 26.360 -2.785 -17.696 1.00 55.50 168 LEU A N 1
ATOM 1434 C CA . LEU A 1 168 ? 25.311 -3.812 -17.661 1.00 55.50 168 LEU A CA 1
ATOM 1435 C C . LEU A 1 168 ? 23.996 -3.327 -17.025 1.00 55.50 168 LEU A C 1
ATOM 1437 O O . LEU A 1 168 ? 23.015 -4.073 -17.054 1.00 55.50 168 LEU A O 1
ATOM 1441 N N . SER A 1 169 ? 23.948 -2.091 -16.505 1.00 65.19 169 SER A N 1
ATOM 1442 C CA . SER A 1 169 ? 22.693 -1.459 -16.076 1.00 65.19 169 SER A CA 1
ATOM 1443 C C . SER A 1 169 ? 21.809 -1.212 -17.299 1.00 65.19 169 SER A C 1
ATOM 1445 O O . SER A 1 169 ? 22.151 -0.435 -18.195 1.00 65.19 169 SER A O 1
ATOM 1447 N N . LEU A 1 170 ? 20.652 -1.874 -17.338 1.00 65.38 170 LEU A N 1
ATOM 1448 C CA . LEU A 1 170 ? 19.721 -1.795 -18.465 1.00 65.38 170 LEU A CA 1
ATOM 1449 C C . LEU A 1 170 ? 19.183 -0.368 -18.646 1.00 65.38 170 LEU A C 1
ATOM 1451 O O . LEU A 1 170 ? 19.025 0.083 -19.779 1.00 65.38 170 LEU A O 1
ATOM 1455 N N . PHE A 1 171 ? 18.993 0.383 -17.556 1.00 68.88 171 PHE A N 1
ATOM 1456 C CA . PHE A 1 171 ? 18.581 1.790 -17.620 1.00 68.88 171 PHE A CA 1
ATOM 1457 C C . PHE A 1 171 ? 19.641 2.683 -18.270 1.00 68.88 171 PHE A C 1
ATOM 1459 O O . PHE A 1 171 ? 19.305 3.530 -19.098 1.00 68.88 171 PHE A O 1
ATOM 1466 N N . ALA A 1 172 ? 20.923 2.457 -17.973 1.00 65.06 172 ALA A N 1
ATOM 1467 C CA . ALA A 1 172 ? 22.007 3.186 -18.623 1.00 65.06 172 ALA A CA 1
ATOM 1468 C C . ALA A 1 172 ? 22.132 2.831 -20.112 1.00 65.06 172 ALA A C 1
ATOM 1470 O O . ALA A 1 172 ? 22.377 3.715 -20.931 1.00 65.06 172 ALA A O 1
ATOM 1471 N N . VAL A 1 173 ? 21.896 1.568 -20.489 1.00 69.50 173 VAL A N 1
ATOM 1472 C CA . VAL A 1 173 ? 21.851 1.152 -21.902 1.00 69.50 173 VAL A CA 1
ATOM 1473 C C . VAL A 1 173 ? 20.692 1.828 -22.640 1.00 69.50 173 VAL A C 1
ATOM 1475 O O . VAL A 1 173 ? 20.898 2.344 -23.739 1.00 69.50 173 VAL A O 1
ATOM 1478 N N . PHE A 1 174 ? 19.496 1.888 -22.042 1.00 72.31 174 PHE A N 1
ATOM 1479 C CA . PHE A 1 174 ? 18.347 2.562 -22.653 1.00 72.31 174 PHE A CA 1
ATOM 1480 C C . PHE A 1 174 ? 18.591 4.058 -22.866 1.00 72.31 174 PHE A C 1
ATOM 1482 O O . PHE A 1 174 ? 18.257 4.576 -23.930 1.00 72.31 174 PHE A O 1
ATOM 1489 N N . ILE A 1 175 ? 19.218 4.740 -21.904 1.00 70.75 175 ILE A N 1
ATOM 1490 C CA . ILE A 1 175 ? 19.531 6.171 -22.013 1.00 70.75 175 ILE A CA 1
ATOM 1491 C C . ILE A 1 175 ? 20.634 6.418 -23.052 1.00 70.75 175 ILE A C 1
ATOM 1493 O O . ILE A 1 175 ? 20.481 7.298 -23.894 1.00 70.75 175 ILE A O 1
ATOM 1497 N N . GLN A 1 176 ? 21.699 5.609 -23.073 1.00 69.44 176 GLN A N 1
ATOM 1498 C CA . GLN A 1 176 ? 22.773 5.736 -24.070 1.00 69.44 176 GLN A CA 1
ATOM 1499 C C . GLN A 1 176 ? 22.294 5.434 -25.498 1.00 69.44 176 GLN A C 1
ATOM 1501 O O . GLN A 1 176 ? 22.761 6.049 -26.458 1.00 69.44 176 GLN A O 1
ATOM 1506 N N . LEU A 1 177 ? 21.367 4.485 -25.667 1.00 67.56 177 LEU A N 1
ATOM 1507 C CA . LEU A 1 177 ? 20.749 4.208 -26.964 1.00 67.56 177 LEU A CA 1
ATOM 1508 C C . LEU A 1 177 ? 19.861 5.376 -27.408 1.00 67.56 177 LEU A C 1
ATOM 1510 O O . LEU A 1 177 ? 19.907 5.786 -28.567 1.00 67.56 177 LEU A O 1
ATOM 1514 N N . ALA A 1 178 ? 19.091 5.939 -26.479 1.00 66.00 178 ALA A N 1
ATOM 1515 C CA . ALA A 1 178 ? 18.218 7.071 -26.745 1.00 66.00 178 ALA A CA 1
ATOM 1516 C C . ALA A 1 178 ? 18.998 8.347 -27.099 1.00 66.00 178 ALA A C 1
ATOM 1518 O O . ALA A 1 178 ? 18.608 9.049 -28.034 1.00 66.00 178 ALA A O 1
ATOM 1519 N N . GLU A 1 179 ? 20.131 8.589 -26.432 1.00 67.00 179 GLU A N 1
ATOM 1520 C CA . GLU A 1 179 ? 21.072 9.675 -26.729 1.00 67.00 179 GLU A CA 1
ATOM 1521 C C . GLU A 1 179 ? 21.594 9.583 -28.170 1.00 67.00 179 GLU A C 1
ATOM 1523 O O . GLU A 1 179 ? 21.569 10.573 -28.897 1.00 67.00 179 GLU A O 1
ATOM 1528 N N . LYS A 1 180 ? 21.957 8.379 -28.638 1.00 70.44 180 LYS A N 1
ATOM 1529 C CA . LYS A 1 180 ? 22.378 8.160 -30.036 1.00 70.44 180 LYS A CA 1
ATOM 1530 C C . LYS A 1 180 ? 21.286 8.481 -31.054 1.00 70.44 180 LYS A C 1
ATOM 1532 O O . LYS A 1 180 ? 21.595 8.869 -32.176 1.00 70.44 180 LYS A O 1
ATOM 1537 N N . THR A 1 181 ? 20.023 8.295 -30.681 1.00 73.44 181 THR A N 1
ATOM 1538 C CA . THR A 1 181 ? 18.871 8.588 -31.547 1.00 73.44 181 THR A CA 1
ATOM 1539 C C . THR A 1 181 ? 18.320 10.011 -31.390 1.00 73.44 181 THR A C 1
ATOM 1541 O O . THR A 1 181 ? 17.352 10.342 -32.064 1.00 73.44 181 THR A O 1
ATOM 1544 N N . TYR A 1 182 ? 18.911 10.847 -30.522 1.00 69.50 182 TYR A N 1
ATOM 1545 C CA . TYR A 1 182 ? 18.473 12.221 -30.218 1.00 69.50 182 TYR A CA 1
ATOM 1546 C C . TYR A 1 182 ? 16.983 12.366 -29.835 1.00 69.50 182 TYR A C 1
ATOM 1548 O O . TYR A 1 182 ? 16.381 13.426 -30.002 1.00 69.50 182 TYR A O 1
ATOM 1556 N N . ASN A 1 183 ? 16.372 11.322 -29.268 1.00 77.00 183 ASN A N 1
ATOM 1557 C CA . ASN A 1 183 ? 14.962 11.341 -28.871 1.00 77.00 183 ASN A CA 1
ATOM 1558 C C . ASN A 1 183 ? 14.803 11.798 -27.415 1.00 77.00 183 ASN A C 1
ATOM 1560 O O . ASN A 1 183 ? 14.688 10.976 -26.506 1.00 77.00 183 ASN A O 1
ATOM 1564 N N . TYR A 1 184 ? 14.758 13.114 -27.193 1.00 80.00 184 TYR A N 1
ATOM 1565 C CA . TYR A 1 184 ? 14.620 13.698 -25.849 1.00 80.00 184 TYR A CA 1
ATOM 1566 C C . TYR A 1 184 ? 13.380 13.187 -25.097 1.00 80.00 184 TYR A C 1
ATOM 1568 O O . TYR A 1 184 ? 13.481 12.800 -23.936 1.00 80.00 184 TYR A O 1
ATOM 1576 N N . ILE A 1 185 ? 12.238 13.084 -25.788 1.00 84.19 185 ILE A N 1
ATOM 1577 C CA . ILE A 1 185 ? 10.974 12.595 -25.210 1.00 84.19 185 ILE A CA 1
ATOM 1578 C C . ILE A 1 185 ? 11.130 11.169 -24.665 1.00 84.19 185 ILE A C 1
ATOM 1580 O O . ILE A 1 185 ? 10.594 10.840 -23.612 1.00 84.19 185 ILE A O 1
ATOM 1584 N N . TYR A 1 186 ? 11.887 10.312 -25.354 1.00 82.06 186 TYR A N 1
ATOM 1585 C CA . TYR A 1 186 ? 12.103 8.941 -24.896 1.00 82.06 186 TYR A CA 1
ATOM 1586 C C . TYR A 1 186 ? 12.959 8.902 -23.625 1.0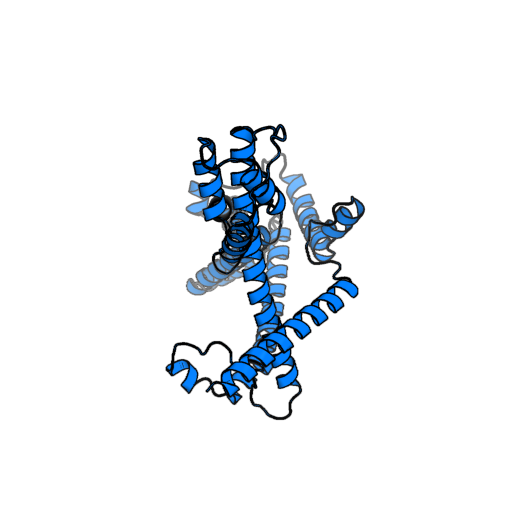0 82.06 186 TYR A C 1
ATOM 1588 O O . TYR A 1 186 ? 12.646 8.152 -22.702 1.00 82.06 186 TYR A O 1
ATOM 1596 N N . ILE A 1 187 ? 14.008 9.729 -23.557 1.00 79.88 187 ILE A N 1
ATOM 1597 C CA . ILE A 1 187 ? 14.852 9.854 -22.360 1.00 79.88 187 ILE A CA 1
ATOM 1598 C C . ILE A 1 187 ? 14.007 10.338 -21.179 1.00 79.88 187 ILE A C 1
ATOM 1600 O O . ILE A 1 187 ? 14.055 9.742 -20.106 1.00 79.88 187 ILE A O 1
ATOM 1604 N N . GLU A 1 188 ? 13.195 11.376 -21.388 1.00 84.75 188 GLU A N 1
ATOM 1605 C CA . GLU A 1 188 ? 12.310 11.931 -20.363 1.00 84.75 188 GLU A CA 1
ATOM 1606 C C . GLU A 1 188 ? 11.314 10.885 -19.845 1.00 84.75 188 GLU A C 1
ATOM 1608 O O . GLU A 1 188 ? 11.236 10.651 -18.637 1.00 84.75 188 GLU A O 1
ATOM 1613 N N . MET A 1 189 ? 10.619 10.185 -20.747 1.00 86.38 189 MET A N 1
ATOM 1614 C CA . MET A 1 189 ? 9.654 9.147 -20.379 1.00 86.38 189 MET A CA 1
ATOM 1615 C C . MET A 1 189 ? 10.310 7.955 -19.674 1.00 86.38 189 MET A C 1
ATOM 1617 O O . MET A 1 189 ? 9.745 7.430 -18.714 1.00 86.38 189 MET A O 1
ATOM 1621 N N . ALA A 1 190 ? 11.506 7.535 -20.100 1.00 82.81 190 ALA A N 1
ATOM 1622 C CA . ALA A 1 190 ? 12.248 6.453 -19.454 1.00 82.81 190 ALA A CA 1
ATOM 1623 C C . ALA A 1 190 ? 12.693 6.837 -18.033 1.00 82.81 190 ALA A C 1
ATOM 1625 O O . ALA A 1 190 ? 12.514 6.053 -17.097 1.00 82.81 190 ALA A O 1
ATOM 1626 N N . CYS A 1 191 ? 13.213 8.054 -17.848 1.00 83.56 191 CYS A N 1
ATOM 1627 C CA . CYS A 1 191 ? 13.573 8.586 -16.534 1.00 83.56 191 CYS A CA 1
ATOM 1628 C C . CYS A 1 191 ? 12.345 8.698 -15.622 1.00 83.56 191 CYS A C 1
ATOM 1630 O O . CYS A 1 191 ? 12.384 8.223 -14.486 1.00 83.56 191 CYS A O 1
ATOM 1632 N N . PHE A 1 192 ? 11.241 9.255 -16.130 1.00 88.19 192 PHE A N 1
ATOM 1633 C CA . PHE A 1 192 ? 9.987 9.371 -15.388 1.00 88.19 192 PHE A CA 1
ATOM 1634 C C . PHE A 1 192 ? 9.472 8.002 -14.938 1.00 88.19 192 PHE A C 1
ATOM 1636 O O . PHE A 1 192 ? 9.208 7.809 -13.753 1.00 88.19 192 PHE A O 1
ATOM 1643 N N . LEU A 1 193 ? 9.389 7.033 -15.854 1.00 88.38 193 LEU A N 1
ATOM 1644 C CA . LEU A 1 193 ? 8.894 5.689 -15.556 1.00 88.38 193 LEU A CA 1
ATOM 1645 C C . LEU A 1 193 ? 9.768 4.974 -14.518 1.00 88.38 193 LEU A C 1
ATOM 1647 O O . LEU A 1 193 ? 9.246 4.318 -13.618 1.00 88.38 193 LEU A O 1
ATOM 1651 N N . THR A 1 194 ? 11.088 5.137 -14.615 1.00 86.12 194 THR A N 1
ATOM 1652 C CA . THR A 1 194 ? 12.047 4.517 -13.691 1.00 86.12 194 THR A CA 1
ATOM 1653 C C . THR A 1 194 ? 11.938 5.115 -12.288 1.00 86.12 194 THR A C 1
ATOM 1655 O O . THR A 1 194 ? 11.760 4.368 -11.327 1.00 86.12 194 THR A O 1
ATOM 1658 N N . ILE A 1 195 ? 11.973 6.449 -12.151 1.00 88.94 195 ILE A N 1
ATOM 1659 C CA . ILE A 1 195 ? 11.802 7.123 -10.849 1.00 88.94 195 ILE A CA 1
ATOM 1660 C C . ILE A 1 195 ? 10.435 6.787 -10.255 1.00 88.94 195 ILE A C 1
ATOM 1662 O O . ILE A 1 195 ? 10.335 6.484 -9.066 1.00 88.94 195 ILE A O 1
ATOM 1666 N N . PHE A 1 196 ? 9.379 6.821 -11.070 1.00 91.25 196 PHE A N 1
ATOM 1667 C CA . PHE A 1 196 ? 8.024 6.519 -10.625 1.00 91.25 196 PHE A CA 1
ATOM 1668 C C . PHE A 1 196 ? 7.927 5.091 -10.081 1.00 91.25 196 PHE A C 1
ATOM 1670 O O . PHE A 1 196 ? 7.440 4.895 -8.967 1.00 91.25 196 PHE A O 1
ATOM 1677 N N . PHE A 1 197 ? 8.470 4.105 -10.798 1.00 90.50 197 PHE A N 1
ATOM 1678 C CA . PHE A 1 197 ? 8.503 2.722 -10.331 1.00 90.50 197 PHE A CA 1
ATOM 1679 C C . PHE A 1 197 ? 9.309 2.567 -9.031 1.00 90.50 197 PHE A C 1
ATOM 1681 O O . PHE A 1 197 ? 8.794 1.998 -8.068 1.00 90.50 197 PHE A O 1
ATOM 1688 N N . LEU A 1 198 ? 10.517 3.142 -8.949 1.00 88.75 198 LEU A N 1
ATOM 1689 C CA . LEU A 1 198 ? 11.333 3.127 -7.726 1.00 88.75 198 LEU A CA 1
ATOM 1690 C C . LEU A 1 198 ? 10.593 3.767 -6.541 1.00 88.75 198 LEU A C 1
ATOM 1692 O O . LEU A 1 198 ? 10.590 3.213 -5.441 1.00 88.75 198 LEU A O 1
ATOM 1696 N N . SER A 1 199 ? 9.903 4.889 -6.766 1.00 89.69 199 SER A N 1
ATOM 1697 C CA . SER A 1 199 ? 9.093 5.564 -5.746 1.00 89.69 199 SER A CA 1
ATOM 1698 C C . SER A 1 199 ? 7.945 4.692 -5.241 1.00 89.69 199 SER A C 1
ATOM 1700 O O . SER A 1 199 ? 7.754 4.575 -4.029 1.00 89.69 199 SER A O 1
ATOM 1702 N N . ILE A 1 200 ? 7.239 3.995 -6.138 1.00 88.94 200 ILE A N 1
ATOM 1703 C CA . ILE A 1 200 ? 6.181 3.054 -5.761 1.00 88.94 200 ILE A CA 1
ATOM 1704 C C . ILE A 1 200 ? 6.767 1.912 -4.931 1.00 88.94 200 ILE A C 1
ATOM 1706 O O . ILE A 1 200 ? 6.209 1.583 -3.884 1.00 88.94 200 ILE A O 1
ATOM 1710 N N . CYS A 1 201 ? 7.889 1.323 -5.350 1.00 85.88 201 CYS A N 1
ATOM 1711 C CA . CYS A 1 201 ? 8.534 0.227 -4.630 1.00 85.88 201 CYS A CA 1
ATOM 1712 C C . CYS A 1 201 ? 8.969 0.640 -3.218 1.00 85.88 201 CYS A C 1
ATOM 1714 O O . CYS A 1 201 ? 8.632 -0.044 -2.246 1.00 85.88 201 CYS A O 1
ATOM 1716 N N . VAL A 1 202 ? 9.669 1.770 -3.083 1.00 84.94 202 VAL A N 1
ATOM 1717 C CA . VAL A 1 202 ? 10.169 2.266 -1.791 1.00 84.94 202 VAL A CA 1
A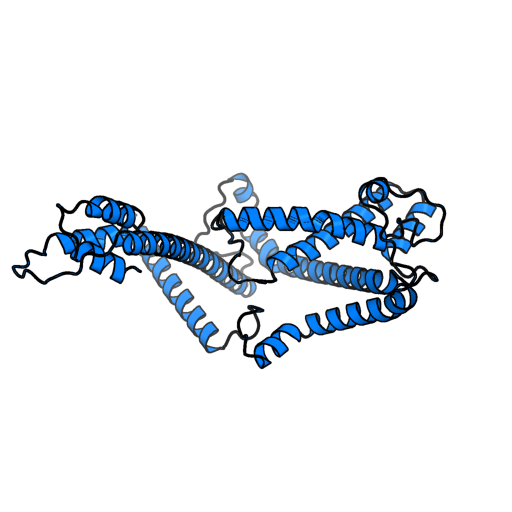TOM 1718 C C . VAL A 1 202 ? 9.010 2.634 -0.867 1.00 84.94 202 VAL A C 1
ATOM 1720 O O . VAL A 1 202 ? 8.954 2.156 0.267 1.00 84.94 202 VAL A O 1
ATOM 1723 N N . TYR A 1 203 ? 8.041 3.421 -1.340 1.00 84.44 203 TYR A N 1
ATOM 1724 C CA . TYR A 1 203 ? 6.931 3.861 -0.494 1.00 84.44 203 TYR A CA 1
ATOM 1725 C C . TYR A 1 203 ? 5.970 2.723 -0.144 1.00 84.44 203 TYR A C 1
ATOM 1727 O O . TYR A 1 203 ? 5.554 2.619 1.009 1.00 84.44 203 TYR A O 1
ATOM 1735 N N . SER A 1 204 ? 5.674 1.812 -1.077 1.00 79.25 204 SER A N 1
ATOM 1736 C CA . SER A 1 204 ? 4.881 0.608 -0.784 1.00 79.25 204 SER A CA 1
ATOM 1737 C C . SER A 1 204 ? 5.554 -0.261 0.283 1.00 79.25 204 SER A C 1
ATOM 1739 O O . SER A 1 204 ? 4.896 -0.733 1.212 1.00 79.25 204 SER A O 1
ATOM 1741 N N . THR A 1 205 ? 6.881 -0.403 0.218 1.00 76.75 205 THR A N 1
ATOM 1742 C CA . THR A 1 205 ? 7.661 -1.129 1.230 1.00 76.75 205 THR A CA 1
ATOM 1743 C C . THR A 1 205 ? 7.571 -0.451 2.596 1.00 76.75 205 THR A C 1
ATOM 1745 O O . THR A 1 205 ? 7.282 -1.115 3.587 1.00 76.75 205 THR A O 1
ATOM 1748 N N . VAL A 1 206 ? 7.720 0.874 2.657 1.00 75.75 206 VAL A N 1
ATOM 1749 C CA . VAL A 1 206 ? 7.571 1.656 3.896 1.00 75.75 206 VAL A CA 1
ATOM 1750 C C . VAL A 1 206 ? 6.200 1.456 4.545 1.00 75.75 206 VAL A C 1
ATOM 1752 O O . VAL A 1 206 ? 6.116 1.297 5.760 1.00 75.75 206 VAL A O 1
ATOM 1755 N N . PHE A 1 207 ? 5.127 1.423 3.753 1.00 68.00 207 PHE A N 1
ATOM 1756 C CA . PHE A 1 207 ? 3.781 1.184 4.275 1.00 68.00 207 PHE A CA 1
ATOM 1757 C C . PHE A 1 207 ? 3.542 -0.261 4.723 1.00 68.00 207 PHE A C 1
ATOM 1759 O O . PHE A 1 207 ? 2.717 -0.500 5.608 1.00 68.00 207 PHE A O 1
ATOM 1766 N N . ARG A 1 208 ? 4.233 -1.232 4.114 1.00 65.38 208 ARG A N 1
ATOM 1767 C CA . ARG A 1 208 ? 4.100 -2.653 4.462 1.00 65.38 208 ARG A CA 1
ATOM 1768 C C . ARG A 1 208 ? 4.928 -3.054 5.674 1.00 65.38 208 ARG A C 1
ATOM 1770 O O . ARG A 1 208 ? 4.460 -3.867 6.472 1.00 65.38 208 ARG A O 1
ATOM 1777 N N . ILE A 1 209 ? 6.136 -2.515 5.829 1.00 63.28 209 ILE A N 1
ATOM 1778 C CA . ILE A 1 209 ? 6.995 -2.859 6.960 1.00 63.28 209 ILE A CA 1
ATOM 1779 C C . ILE A 1 209 ? 6.436 -2.182 8.217 1.00 63.28 209 ILE A C 1
ATOM 1781 O O . ILE A 1 209 ? 6.630 -0.993 8.464 1.00 63.28 209 ILE A O 1
ATOM 1785 N N . ARG A 1 210 ? 5.769 -2.971 9.064 1.00 56.81 210 ARG A N 1
ATOM 1786 C CA . ARG A 1 210 ? 5.322 -2.560 10.402 1.00 56.81 210 ARG A CA 1
ATOM 1787 C C . ARG A 1 210 ? 6.513 -2.510 11.367 1.00 56.81 210 ARG A C 1
ATOM 1789 O O . ARG A 1 210 ? 6.537 -3.267 12.332 1.00 56.81 210 ARG A O 1
ATOM 1796 N N . VAL A 1 211 ? 7.507 -1.643 11.116 1.00 52.28 211 VAL A N 1
ATOM 1797 C CA . VAL A 1 211 ? 8.736 -1.564 11.943 1.00 52.28 211 VAL A CA 1
ATOM 1798 C C . VAL A 1 211 ? 8.382 -1.368 13.420 1.00 52.28 211 VAL A C 1
ATOM 1800 O O . VAL A 1 211 ? 9.028 -1.944 14.283 1.00 52.28 211 VAL A O 1
ATOM 1803 N N . PHE A 1 212 ? 7.278 -0.679 13.716 1.00 44.56 212 PHE A N 1
ATOM 1804 C CA . PHE A 1 212 ? 6.642 -0.718 15.025 1.00 44.56 212 PHE A CA 1
ATOM 1805 C C . PHE A 1 212 ? 5.131 -0.642 14.819 1.00 44.56 212 PHE A C 1
ATOM 1807 O O . PHE A 1 212 ? 4.650 0.284 14.171 1.00 44.56 212 PHE A O 1
ATOM 1814 N N . ASN A 1 213 ? 4.379 -1.590 15.384 1.00 47.75 213 ASN A N 1
ATOM 1815 C CA . ASN A 1 213 ? 2.909 -1.763 15.352 1.00 47.75 213 ASN A CA 1
ATOM 1816 C C . ASN A 1 213 ? 2.076 -0.526 15.809 1.00 47.75 213 ASN A C 1
ATOM 1818 O O . ASN A 1 213 ? 0.879 -0.626 16.074 1.00 47.75 213 ASN A O 1
ATOM 1822 N N . TYR A 1 214 ? 2.724 0.629 15.956 1.00 49.72 214 TYR A N 1
ATOM 1823 C CA . TYR A 1 214 ? 2.220 1.901 16.447 1.00 49.72 214 TYR A CA 1
ATOM 1824 C C . TYR A 1 214 ? 1.701 2.823 15.333 1.00 49.72 214 TYR A C 1
ATOM 1826 O O . TYR A 1 214 ? 0.811 3.628 15.591 1.00 49.72 214 TYR A O 1
ATOM 1834 N N . TYR A 1 215 ? 2.202 2.693 14.097 1.00 54.38 215 TYR A N 1
ATOM 1835 C CA . TYR A 1 215 ? 1.899 3.638 13.016 1.00 54.38 215 TYR A CA 1
ATOM 1836 C C . TYR A 1 215 ? 1.431 2.890 11.766 1.00 54.38 215 TYR A C 1
ATOM 1838 O O . TYR A 1 215 ? 2.221 2.320 11.024 1.00 54.38 215 TYR A O 1
ATOM 1846 N N . TYR A 1 216 ? 0.116 2.855 11.561 1.00 57.31 216 TYR A N 1
ATOM 1847 C CA . TYR A 1 216 ? -0.529 2.246 10.398 1.00 57.31 216 TYR A CA 1
ATOM 1848 C C . TYR A 1 216 ? -1.437 3.285 9.753 1.00 57.31 216 TYR A C 1
ATOM 1850 O O . TYR A 1 216 ? -2.298 3.842 10.442 1.00 57.31 216 TYR A O 1
ATOM 1858 N N . LEU A 1 217 ? -1.282 3.508 8.447 1.00 61.41 217 LEU A N 1
ATOM 1859 C CA . LEU A 1 217 ? -2.256 4.274 7.677 1.00 61.41 217 LEU A CA 1
ATOM 1860 C C . LEU A 1 217 ? -3.512 3.427 7.503 1.00 61.41 217 LEU A C 1
ATOM 1862 O O . LEU A 1 217 ? -3.537 2.459 6.747 1.00 61.41 217 LEU A O 1
ATOM 1866 N N . ALA A 1 218 ? -4.562 3.794 8.228 1.00 58.94 218 ALA A N 1
ATOM 1867 C CA . ALA A 1 218 ? -5.878 3.231 8.012 1.00 58.94 218 ALA A CA 1
ATOM 1868 C C . ALA A 1 218 ? -6.563 3.955 6.854 1.00 58.94 218 ALA A C 1
ATOM 1870 O O . ALA A 1 218 ? -6.620 5.189 6.817 1.00 58.94 218 ALA A O 1
ATOM 1871 N N . SER A 1 219 ? -7.102 3.169 5.922 1.00 59.09 219 SER A N 1
ATOM 1872 C CA . SER A 1 219 ? -7.976 3.670 4.866 1.00 59.09 219 SER A CA 1
ATOM 1873 C C . SER A 1 219 ? -9.211 4.366 5.467 1.00 59.09 219 SER A C 1
ATOM 1875 O O . SER A 1 219 ? -9.512 4.222 6.655 1.00 59.09 219 SER A O 1
ATOM 1877 N N . HIS A 1 220 ? -9.920 5.152 4.650 1.00 61.94 220 HIS A N 1
ATOM 1878 C CA . HIS A 1 220 ? -11.165 5.840 5.034 1.00 61.94 220 HIS A CA 1
ATOM 1879 C C . HIS A 1 220 ? -11.011 6.912 6.125 1.00 61.94 220 HIS A C 1
ATOM 1881 O O . HIS A 1 220 ? -11.859 7.047 7.008 1.00 61.94 220 HIS A O 1
ATOM 1887 N N . HIS A 1 221 ? -9.928 7.697 6.059 1.00 63.19 221 HIS A N 1
ATOM 1888 C CA . HIS A 1 221 ? -9.681 8.830 6.965 1.00 63.19 221 HIS A CA 1
ATOM 1889 C C . HIS A 1 221 ? -9.655 8.449 8.460 1.00 63.19 221 HIS A C 1
ATOM 1891 O O . HIS A 1 221 ? -9.830 9.299 9.327 1.00 63.19 221 HIS A O 1
ATOM 1897 N N . GLN A 1 222 ? -9.396 7.175 8.780 1.00 63.62 222 GLN A N 1
ATOM 1898 C CA . GLN A 1 222 ? -9.238 6.690 10.159 1.00 63.62 222 GLN A CA 1
ATOM 1899 C C . GLN A 1 222 ? -7.776 6.738 10.637 1.00 63.62 222 GLN A C 1
ATOM 1901 O O . GLN A 1 222 ? -7.433 6.159 11.670 1.00 63.62 222 GLN A O 1
ATOM 1906 N N . THR A 1 223 ? -6.890 7.373 9.862 1.00 69.50 223 THR A N 1
ATOM 1907 C CA . THR A 1 223 ? -5.484 7.551 10.234 1.00 69.50 223 THR A CA 1
ATOM 1908 C C . THR A 1 223 ? -5.365 8.690 11.239 1.00 69.50 223 THR A C 1
ATOM 1910 O O . THR A 1 223 ? -5.883 9.780 11.019 1.00 69.50 223 THR A O 1
ATOM 1913 N N . ASP A 1 224 ? -4.662 8.433 12.338 1.00 70.69 224 ASP A N 1
ATOM 1914 C CA . ASP A 1 224 ? -4.386 9.445 13.351 1.00 70.69 224 ASP A CA 1
ATOM 1915 C C . ASP A 1 224 ? -3.413 10.517 12.829 1.00 70.69 224 ASP A C 1
ATOM 1917 O O . ASP A 1 224 ? -2.487 10.214 12.069 1.00 70.69 224 ASP A O 1
ATOM 1921 N N . ALA A 1 225 ? -3.584 11.766 13.270 1.00 77.38 225 ALA A N 1
ATOM 1922 C CA . ALA A 1 225 ? -2.783 12.901 12.808 1.00 77.38 225 ALA A CA 1
ATOM 1923 C C . ALA A 1 225 ? -1.279 12.691 13.061 1.00 77.38 225 ALA A C 1
ATOM 1925 O O . ALA A 1 225 ? -0.456 13.013 12.203 1.00 77.38 225 ALA A O 1
ATOM 1926 N N . TYR A 1 226 ? -0.914 12.076 14.192 1.00 74.56 226 TYR A N 1
ATOM 1927 C CA . TYR A 1 226 ? 0.478 11.734 14.497 1.00 74.56 226 TYR A CA 1
ATOM 1928 C C . TYR A 1 226 ? 1.060 10.717 13.508 1.00 74.56 226 TYR A C 1
ATOM 1930 O O . TYR A 1 226 ? 2.191 10.882 13.051 1.00 74.56 226 TYR A O 1
ATOM 1938 N N . SER A 1 227 ? 0.284 9.694 13.134 1.00 75.38 227 SER A N 1
ATOM 1939 C CA . SER A 1 227 ? 0.712 8.688 12.149 1.00 75.38 227 SER A CA 1
ATOM 1940 C C . SER A 1 227 ? 0.884 9.303 10.758 1.00 75.38 227 SER A C 1
ATOM 1942 O O . SER A 1 227 ? 1.818 8.950 10.035 1.00 75.38 227 SER A O 1
ATOM 1944 N N . LEU A 1 228 ? 0.014 10.252 10.395 1.00 79.25 228 LEU A N 1
ATOM 1945 C CA . LEU A 1 228 ? 0.090 10.966 9.123 1.00 79.25 228 LEU A CA 1
ATOM 1946 C C . LEU A 1 228 ? 1.329 11.872 9.053 1.00 79.25 228 LEU A C 1
ATOM 1948 O O . LEU A 1 228 ? 2.080 11.798 8.082 1.00 79.25 228 LEU A O 1
ATOM 1952 N N . LEU A 1 229 ? 1.587 12.667 10.098 1.00 83.75 229 LEU A N 1
ATOM 1953 C CA . LEU A 1 229 ? 2.767 13.537 10.185 1.00 83.75 229 LEU A CA 1
ATOM 1954 C C . LEU A 1 229 ? 4.073 12.741 10.155 1.00 83.75 229 LEU A C 1
ATOM 1956 O O . LEU A 1 229 ? 5.010 13.119 9.453 1.00 83.75 229 LEU A O 1
ATOM 1960 N N . PHE A 1 230 ? 4.131 11.625 10.882 1.00 78.88 230 PHE A N 1
ATOM 1961 C CA . PHE A 1 230 ? 5.296 10.745 10.872 1.00 78.88 230 PHE A CA 1
ATOM 1962 C C . PHE A 1 230 ? 5.555 10.162 9.478 1.00 78.88 230 PHE A C 1
ATOM 1964 O O . PHE A 1 230 ? 6.688 10.177 9.002 1.00 78.88 230 PHE A O 1
ATOM 1971 N N . SER A 1 231 ? 4.503 9.710 8.795 1.00 79.19 231 SER A N 1
ATOM 1972 C CA . SER A 1 231 ? 4.621 9.166 7.438 1.00 79.19 231 SER A CA 1
ATOM 1973 C C . SER A 1 231 ? 5.051 10.238 6.435 1.00 79.19 231 SER A C 1
ATOM 1975 O O . SER A 1 231 ? 5.924 9.987 5.610 1.00 79.19 231 SER A O 1
ATOM 1977 N N . GLY A 1 232 ? 4.530 11.464 6.561 1.00 84.19 232 GLY A N 1
ATOM 1978 C CA . GLY A 1 232 ? 4.986 12.614 5.777 1.00 84.19 232 GLY A CA 1
ATOM 1979 C C . GLY A 1 232 ? 6.463 12.942 6.011 1.00 84.19 232 GLY A C 1
ATOM 1980 O O . GLY A 1 232 ? 7.216 13.115 5.056 1.00 84.19 232 GLY A O 1
ATOM 1981 N N . MET A 1 233 ? 6.914 12.949 7.270 1.00 84.88 233 MET A N 1
ATOM 1982 C CA . MET A 1 233 ? 8.332 13.126 7.604 1.00 84.88 233 MET A CA 1
ATOM 1983 C C . MET A 1 233 ? 9.199 12.022 6.989 1.00 84.88 233 MET A C 1
ATOM 1985 O O . MET A 1 233 ? 10.283 12.306 6.480 1.00 84.88 233 MET A O 1
ATOM 1989 N N . LEU A 1 234 ? 8.732 10.773 7.031 1.00 83.12 234 LEU A N 1
ATOM 1990 C CA . LEU A 1 234 ? 9.443 9.636 6.463 1.00 83.12 234 LEU A CA 1
ATOM 1991 C C . LEU A 1 234 ? 9.569 9.758 4.938 1.00 83.12 234 LEU A C 1
ATOM 1993 O O . LEU A 1 234 ? 10.659 9.527 4.420 1.00 83.12 234 LEU A O 1
ATOM 1997 N N . PHE A 1 235 ? 8.530 10.219 4.230 1.00 84.88 235 PHE A N 1
ATOM 1998 C CA . PHE A 1 235 ? 8.635 10.527 2.797 1.00 84.88 235 PHE A CA 1
ATOM 1999 C C . PHE A 1 235 ? 9.656 11.615 2.518 1.00 84.88 235 PHE A C 1
ATOM 2001 O O . PHE A 1 235 ? 10.575 11.387 1.739 1.00 84.88 235 PHE A O 1
ATOM 2008 N N . CYS A 1 236 ? 9.581 12.746 3.222 1.00 87.19 236 CYS A N 1
ATOM 2009 C CA . CYS A 1 236 ? 10.537 13.838 3.041 1.00 87.19 236 CYS A CA 1
ATOM 2010 C C . CYS A 1 236 ? 11.992 13.409 3.289 1.00 87.19 236 CYS A C 1
ATOM 2012 O O . CYS A 1 236 ? 12.905 13.958 2.677 1.00 87.19 236 CYS A O 1
ATOM 2014 N N . ARG A 1 237 ? 12.223 12.427 4.170 1.00 87.50 237 ARG A N 1
ATOM 2015 C CA . ARG A 1 237 ? 13.560 11.878 4.442 1.00 87.50 237 ARG A CA 1
ATOM 2016 C C . ARG A 1 237 ? 14.027 10.853 3.411 1.00 87.50 237 ARG A C 1
ATOM 2018 O O . ARG A 1 237 ? 15.231 10.729 3.212 1.00 87.50 237 ARG A O 1
ATOM 2025 N N . LEU A 1 238 ? 13.110 10.121 2.782 1.00 86.75 238 LEU A N 1
ATOM 2026 C CA . LEU A 1 238 ? 13.430 9.070 1.813 1.00 86.75 238 LEU A CA 1
ATOM 2027 C C . LEU A 1 238 ? 13.528 9.578 0.372 1.00 86.75 238 LEU A C 1
ATOM 2029 O O . LEU A 1 238 ? 14.227 8.958 -0.426 1.00 86.75 238 LEU A O 1
ATOM 2033 N N . THR A 1 239 ? 12.901 10.710 0.036 1.00 88.75 239 THR A N 1
ATOM 2034 C CA . THR A 1 239 ? 13.000 11.293 -1.312 1.00 88.75 239 THR A CA 1
ATOM 2035 C C . THR A 1 239 ? 14.451 11.563 -1.726 1.00 88.75 239 THR A C 1
ATOM 2037 O O . THR A 1 239 ? 14.826 11.149 -2.823 1.00 88.75 239 THR A O 1
ATOM 2040 N N . PRO A 1 240 ? 15.304 12.196 -0.891 1.00 87.56 240 PRO A N 1
ATOM 2041 C CA . PRO A 1 240 ? 16.665 12.495 -1.313 1.00 87.56 240 PRO A CA 1
ATOM 2042 C C . PRO A 1 240 ? 17.540 11.266 -1.638 1.00 87.56 240 PRO A C 1
ATOM 2044 O O . PRO A 1 240 ? 18.124 11.226 -2.724 1.00 87.56 240 PRO A O 1
ATOM 2047 N N . PRO A 1 241 ? 17.624 10.230 -0.774 1.00 84.62 241 PRO A N 1
ATOM 2048 C CA . PRO A 1 241 ? 18.392 9.032 -1.103 1.00 84.62 241 PRO A CA 1
ATOM 2049 C C . PRO A 1 241 ? 17.806 8.258 -2.291 1.00 84.62 241 PRO A C 1
ATOM 2051 O O . PRO A 1 241 ? 18.571 7.664 -3.044 1.00 84.62 241 PRO A O 1
ATOM 2054 N N . LEU A 1 242 ? 16.486 8.301 -2.511 1.00 86.81 242 LEU A N 1
ATOM 2055 C CA . LEU A 1 242 ? 15.860 7.694 -3.689 1.00 86.81 242 LEU A CA 1
ATOM 2056 C C . LEU A 1 242 ? 16.322 8.364 -4.988 1.00 86.81 242 LEU A C 1
ATOM 2058 O O . LEU A 1 242 ? 16.688 7.678 -5.939 1.00 86.81 242 LEU A O 1
ATOM 2062 N N . CYS A 1 243 ? 16.348 9.698 -5.030 1.00 85.44 243 CYS A N 1
ATOM 2063 C CA . CYS A 1 243 ? 16.825 10.434 -6.200 1.00 85.44 243 CYS A CA 1
ATOM 2064 C C . CYS A 1 243 ? 18.315 10.177 -6.476 1.00 85.44 243 CYS A C 1
ATOM 2066 O O . CYS A 1 243 ? 18.699 10.016 -7.634 1.00 85.44 243 CYS A O 1
ATOM 2068 N N . LEU A 1 244 ? 19.151 10.095 -5.432 1.00 79.31 244 LEU A N 1
ATOM 2069 C CA . LEU A 1 244 ? 20.562 9.718 -5.585 1.00 79.31 244 LEU A CA 1
ATOM 2070 C C . LEU A 1 244 ? 20.726 8.292 -6.118 1.00 79.31 244 LEU A C 1
ATOM 2072 O O . LEU A 1 244 ? 21.544 8.068 -7.005 1.00 79.31 244 LEU A O 1
ATOM 2076 N N . ASN A 1 245 ? 19.938 7.344 -5.610 1.00 81.88 245 ASN A N 1
ATOM 2077 C CA . ASN A 1 245 ? 19.939 5.967 -6.090 1.00 81.88 245 ASN A CA 1
ATOM 2078 C C . ASN A 1 245 ? 19.559 5.891 -7.579 1.00 81.88 245 ASN A C 1
ATOM 2080 O O . ASN A 1 245 ? 20.288 5.289 -8.364 1.00 81.88 245 ASN A O 1
ATOM 2084 N N . PHE A 1 246 ? 18.507 6.599 -7.998 1.00 82.69 246 PHE A N 1
ATOM 2085 C CA . PHE A 1 246 ? 18.133 6.702 -9.409 1.00 82.69 246 PHE A CA 1
ATOM 2086 C C . PHE A 1 246 ? 19.257 7.279 -10.290 1.00 82.69 246 PHE A C 1
ATOM 2088 O O . PHE A 1 246 ? 19.561 6.718 -11.341 1.00 82.69 246 PHE A O 1
ATOM 2095 N N . LEU A 1 247 ? 19.895 8.376 -9.864 1.00 76.75 247 LEU A N 1
ATOM 2096 C CA . LEU A 1 247 ? 21.010 8.988 -10.602 1.00 76.75 247 LEU A CA 1
ATOM 2097 C C . LEU A 1 247 ? 22.228 8.064 -10.705 1.00 76.75 247 LEU A C 1
ATOM 2099 O O . LEU A 1 247 ? 22.939 8.085 -11.713 1.00 76.75 247 LEU A O 1
ATOM 2103 N N . GLY A 1 248 ? 22.452 7.245 -9.676 1.00 72.44 248 GLY A N 1
ATOM 2104 C CA . GLY A 1 248 ? 23.435 6.174 -9.710 1.00 72.44 248 GLY A CA 1
ATOM 2105 C C . GLY A 1 248 ? 23.100 5.138 -10.786 1.00 72.44 248 GLY A C 1
ATOM 2106 O O . GLY A 1 248 ? 23.921 4.870 -11.663 1.00 72.44 248 GLY A O 1
ATOM 2107 N N . LEU A 1 249 ? 21.874 4.610 -10.777 1.00 73.88 249 LEU A N 1
ATOM 2108 C CA . LEU A 1 249 ? 21.421 3.568 -11.706 1.00 73.88 249 LEU A CA 1
ATOM 2109 C C . LEU A 1 249 ? 21.507 3.966 -13.185 1.00 73.88 249 LEU A C 1
ATOM 2111 O O . LEU A 1 249 ? 21.816 3.126 -14.036 1.00 73.88 249 LEU A O 1
ATOM 2115 N N . THR A 1 250 ? 21.239 5.233 -13.509 1.00 70.75 250 THR A N 1
ATOM 2116 C CA . THR A 1 250 ? 21.308 5.739 -14.888 1.00 70.75 250 THR A CA 1
ATOM 2117 C C . THR A 1 250 ? 22.730 6.064 -15.347 1.00 70.75 250 THR A C 1
ATOM 2119 O O . THR A 1 250 ? 22.913 6.457 -16.499 1.00 70.75 250 THR A O 1
ATOM 2122 N N . HIS A 1 251 ? 23.742 5.894 -14.483 1.00 64.69 251 HIS A N 1
ATOM 2123 C CA . HIS A 1 251 ? 25.129 6.308 -14.725 1.00 64.69 251 HIS A CA 1
ATOM 2124 C C . HIS A 1 251 ? 25.250 7.782 -15.167 1.00 64.69 251 HIS A C 1
ATOM 2126 O O . HIS A 1 251 ? 26.195 8.156 -15.860 1.00 64.69 251 HIS A O 1
ATOM 2132 N N . MET A 1 252 ? 24.306 8.637 -14.753 1.00 54.38 252 MET A N 1
ATOM 2133 C CA . MET A 1 252 ? 24.367 10.086 -14.985 1.00 54.38 252 MET A CA 1
ATOM 2134 C C . MET A 1 252 ? 25.204 10.813 -13.919 1.00 54.38 252 MET A C 1
ATOM 2136 O O . MET A 1 252 ? 25.446 12.015 -14.036 1.00 54.38 252 MET A O 1
ATOM 2140 N N . ASP A 1 253 ? 25.681 10.100 -12.892 1.00 52.44 253 ASP A N 1
ATOM 2141 C CA . ASP A 1 253 ? 26.704 10.597 -11.972 1.00 52.44 253 ASP A CA 1
ATOM 2142 C C . ASP A 1 253 ? 28.106 10.481 -12.604 1.00 52.44 253 ASP A C 1
ATOM 2144 O O . ASP A 1 253 ? 28.618 9.391 -12.894 1.00 52.44 253 ASP A O 1
ATOM 2148 N N . ALA A 1 254 ? 28.745 11.639 -12.794 1.00 49.94 254 ALA A N 1
ATOM 2149 C CA . ALA A 1 254 ? 30.082 11.781 -13.370 1.00 49.94 254 ALA A CA 1
ATOM 2150 C C . ALA A 1 254 ? 31.161 11.009 -12.590 1.00 49.94 254 ALA A C 1
ATOM 2152 O O . ALA A 1 254 ? 32.187 10.629 -13.155 1.00 49.94 254 ALA A O 1
ATOM 2153 N N . THR A 1 255 ? 30.934 10.750 -11.297 1.00 50.00 255 THR A N 1
ATOM 2154 C CA . THR A 1 255 ? 31.882 10.012 -10.449 1.00 50.00 255 THR A CA 1
ATOM 2155 C C . THR A 1 255 ? 31.929 8.512 -10.745 1.00 50.00 255 THR A C 1
ATOM 2157 O O . THR A 1 255 ? 32.953 7.885 -10.491 1.00 50.00 255 THR A O 1
ATOM 2160 N N . ILE A 1 256 ? 30.865 7.951 -11.328 1.00 51.81 256 ILE A N 1
ATOM 2161 C CA . ILE A 1 256 ? 30.710 6.506 -11.560 1.00 51.81 256 ILE A CA 1
ATOM 2162 C C . ILE A 1 256 ? 30.950 6.160 -13.030 1.00 51.81 256 ILE A C 1
ATOM 2164 O O . ILE A 1 256 ? 31.540 5.128 -13.344 1.00 51.81 256 ILE A O 1
ATOM 2168 N N . SER A 1 257 ? 30.541 7.030 -13.959 1.00 49.62 257 SER A N 1
ATOM 2169 C CA . SER A 1 257 ? 30.694 6.744 -15.390 1.00 49.62 257 SER A CA 1
ATOM 2170 C C . SER A 1 257 ? 32.124 6.941 -15.925 1.00 49.62 257 SER A C 1
ATOM 2172 O O . SER A 1 257 ? 32.356 6.610 -17.089 1.00 49.62 257 SER A O 1
ATOM 2174 N N . HIS A 1 258 ? 33.069 7.499 -15.151 1.00 52.25 258 HIS A N 1
ATOM 2175 C CA . HIS A 1 258 ? 34.430 7.880 -15.595 1.00 52.25 258 HIS A CA 1
ATOM 2176 C C . HIS A 1 258 ? 34.484 8.713 -16.901 1.00 52.25 258 HIS A C 1
ATOM 2178 O O . HIS A 1 258 ? 35.553 8.919 -17.477 1.00 52.25 258 HIS A O 1
ATOM 2184 N N . LYS A 1 259 ? 33.338 9.211 -17.374 1.00 50.84 259 LYS A N 1
ATOM 2185 C CA . LYS A 1 259 ? 33.199 10.134 -18.496 1.00 50.84 259 LYS A CA 1
ATOM 2186 C C . LYS A 1 259 ? 33.103 11.537 -17.908 1.00 50.84 259 LYS A C 1
ATOM 2188 O O . LYS A 1 259 ? 32.409 11.736 -16.917 1.00 50.84 259 LYS A O 1
ATOM 2193 N N . ASN A 1 260 ? 33.781 12.501 -18.530 1.00 48.50 260 ASN A N 1
ATOM 2194 C CA . ASN A 1 260 ? 33.710 13.927 -18.188 1.00 48.50 260 ASN A CA 1
ATOM 2195 C C . ASN A 1 260 ? 32.338 14.522 -18.564 1.00 48.50 260 ASN A C 1
ATOM 2197 O O . ASN A 1 260 ? 32.246 15.447 -19.367 1.00 48.50 260 ASN A O 1
ATOM 2201 N N . THR A 1 261 ? 31.254 13.958 -18.041 1.00 56.25 261 THR A N 1
ATOM 2202 C CA . THR A 1 261 ? 29.911 14.521 -18.141 1.00 56.25 261 THR A CA 1
ATOM 2203 C C . THR A 1 261 ? 29.717 15.524 -17.015 1.00 56.25 261 THR A C 1
ATOM 2205 O O . THR A 1 261 ? 30.191 15.316 -15.897 1.00 56.25 261 THR A O 1
ATOM 2208 N N . GLN A 1 262 ? 29.042 16.638 -17.302 1.00 58.38 262 GLN A N 1
ATOM 2209 C CA . GLN A 1 262 ? 28.727 17.617 -16.267 1.00 58.38 262 GLN A CA 1
ATOM 2210 C C . GLN A 1 262 ? 27.869 16.951 -15.178 1.00 58.38 262 GLN A C 1
ATOM 2212 O O . GLN A 1 262 ? 26.942 16.208 -15.515 1.00 58.38 262 GLN A O 1
ATOM 2217 N N . PRO A 1 263 ? 28.170 17.175 -13.885 1.00 64.06 263 PRO A N 1
ATOM 2218 C CA . PRO A 1 263 ? 27.346 16.646 -12.810 1.00 64.06 263 PRO A CA 1
ATOM 2219 C C . PRO A 1 263 ? 25.935 17.225 -12.921 1.00 64.06 263 PRO A C 1
ATOM 2221 O O . PRO A 1 263 ? 25.758 18.396 -13.262 1.00 64.06 263 PRO A O 1
ATOM 2224 N N . THR A 1 264 ? 24.921 16.416 -12.619 1.00 73.56 264 THR A N 1
ATOM 2225 C CA . THR A 1 264 ? 23.543 16.916 -12.611 1.00 73.56 264 THR A CA 1
ATOM 2226 C C . THR A 1 264 ? 23.378 18.020 -11.560 1.00 73.56 264 THR A C 1
ATOM 2228 O O . THR A 1 264 ? 24.045 18.012 -10.519 1.00 73.56 264 THR A O 1
ATOM 2231 N N . ALA A 1 265 ? 22.456 18.960 -11.799 1.00 76.75 265 ALA A N 1
ATOM 2232 C CA . ALA A 1 265 ? 22.152 20.034 -10.846 1.00 76.75 265 ALA A CA 1
ATOM 2233 C C . ALA A 1 265 ? 21.789 19.485 -9.452 1.00 76.75 265 ALA A C 1
ATOM 2235 O O . ALA A 1 265 ? 22.135 20.077 -8.433 1.00 76.75 265 ALA A O 1
ATOM 2236 N N . TYR A 1 266 ? 21.157 18.308 -9.411 1.00 78.44 266 TYR A N 1
ATOM 2237 C CA . TYR A 1 266 ? 20.827 17.606 -8.176 1.00 78.44 266 TYR A CA 1
ATOM 2238 C C . TYR A 1 266 ? 22.078 17.125 -7.419 1.00 78.44 266 TYR A C 1
ATOM 2240 O O . TYR A 1 266 ? 22.225 17.403 -6.228 1.00 78.44 266 TYR A O 1
ATOM 2248 N N . THR A 1 267 ? 23.023 16.479 -8.113 1.00 73.62 267 THR A N 1
ATOM 2249 C CA . THR A 1 267 ? 24.308 16.038 -7.539 1.00 73.62 267 THR A CA 1
ATOM 2250 C C . THR A 1 267 ? 25.136 17.216 -7.019 1.00 73.62 267 THR A C 1
ATOM 2252 O O . THR A 1 267 ? 25.824 17.085 -6.009 1.00 73.62 267 THR A O 1
ATOM 2255 N N . SER A 1 268 ? 25.047 18.386 -7.660 1.00 75.12 268 SER A N 1
ATOM 2256 C CA . SER A 1 268 ? 25.739 19.596 -7.196 1.00 75.12 268 SER A CA 1
ATOM 2257 C C . SER A 1 268 ? 25.239 20.098 -5.838 1.00 75.12 268 SER A C 1
ATOM 2259 O O . SER A 1 268 ? 26.017 20.693 -5.098 1.00 75.12 268 SER A O 1
ATOM 2261 N N . ILE A 1 269 ? 23.957 19.896 -5.522 1.00 79.69 269 ILE A N 1
ATOM 2262 C CA . ILE A 1 269 ? 23.344 20.371 -4.273 1.00 79.69 269 ILE A CA 1
ATOM 2263 C C . ILE A 1 269 ? 23.501 19.329 -3.164 1.00 79.69 269 ILE A C 1
ATOM 2265 O O . ILE A 1 269 ? 23.802 19.678 -2.025 1.00 79.69 269 ILE A O 1
ATOM 2269 N N . MET A 1 270 ? 23.296 18.049 -3.484 1.00 73.50 270 MET A N 1
ATOM 2270 C CA . MET A 1 270 ? 23.291 16.976 -2.487 1.00 73.50 270 MET A CA 1
ATOM 2271 C C . MET A 1 270 ? 24.679 16.367 -2.225 1.00 73.50 270 MET A C 1
ATOM 2273 O O . MET A 1 270 ? 24.891 15.729 -1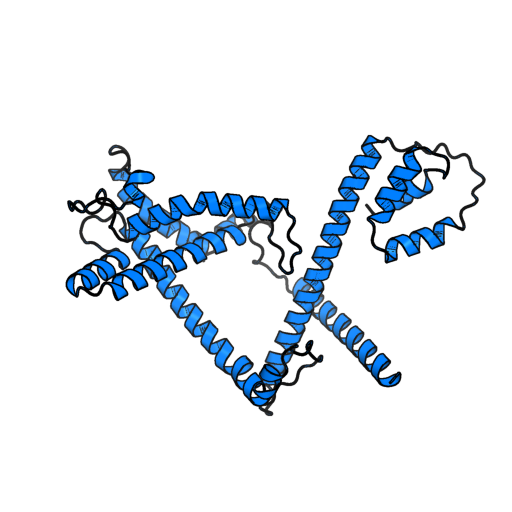.195 1.00 73.50 270 MET A O 1
ATOM 2277 N N . GLY A 1 271 ? 25.630 16.598 -3.131 1.00 67.12 271 GLY A N 1
ATOM 2278 C CA . GLY A 1 271 ? 26.938 15.957 -3.136 1.00 67.12 271 GLY A CA 1
ATOM 2279 C C . GLY A 1 271 ? 26.932 14.651 -3.932 1.00 67.12 271 GLY A C 1
ATOM 2280 O O . GLY A 1 271 ? 25.938 13.929 -3.990 1.00 67.12 271 GLY A O 1
ATOM 2281 N N . SER A 1 272 ? 28.064 14.343 -4.566 1.00 60.91 272 SER A N 1
ATOM 2282 C CA . SER A 1 272 ? 28.273 13.059 -5.242 1.00 60.91 272 SER A CA 1
ATOM 2283 C C . SER A 1 272 ? 28.480 11.949 -4.221 1.00 60.91 272 SER A C 1
ATOM 2285 O O . SER A 1 272 ? 29.233 12.139 -3.258 1.00 60.91 272 SER A O 1
ATOM 2287 N N . MET A 1 273 ? 27.904 10.777 -4.470 1.00 56.66 273 MET A N 1
ATOM 2288 C CA . MET A 1 273 ? 28.078 9.606 -3.617 1.00 56.66 273 MET A CA 1
ATOM 2289 C C . MET A 1 273 ? 29.474 8.992 -3.835 1.00 56.66 273 MET A C 1
ATOM 2291 O O . MET A 1 273 ? 29.636 7.959 -4.475 1.00 56.66 273 MET A O 1
ATOM 2295 N N . ARG A 1 274 ? 30.524 9.650 -3.329 1.00 53.34 274 ARG A N 1
ATOM 2296 C CA . ARG A 1 274 ? 31.886 9.104 -3.362 1.00 53.34 274 ARG A CA 1
ATOM 2297 C C . ARG A 1 274 ? 32.004 8.033 -2.289 1.00 53.34 274 ARG A C 1
ATOM 2299 O O . ARG A 1 274 ? 32.065 8.348 -1.101 1.00 53.34 274 ARG A O 1
ATOM 2306 N N . VAL A 1 275 ? 32.068 6.773 -2.706 1.00 57.28 275 VAL A N 1
ATOM 2307 C CA . VAL A 1 275 ? 32.549 5.707 -1.825 1.00 57.28 275 VAL A CA 1
ATOM 2308 C C . VAL A 1 275 ? 33.993 6.054 -1.459 1.00 57.28 275 VAL A C 1
ATOM 2310 O O . VAL A 1 275 ? 34.801 6.366 -2.335 1.00 57.28 275 VAL A O 1
ATOM 2313 N N . LEU A 1 276 ? 34.314 6.070 -0.164 1.00 54.88 276 LEU A N 1
ATOM 2314 C CA . LEU A 1 276 ? 35.685 6.276 0.303 1.00 54.88 276 LEU A CA 1
ATOM 2315 C C . LEU A 1 276 ? 36.588 5.244 -0.383 1.00 54.88 276 LEU A C 1
ATOM 2317 O O . LEU A 1 276 ? 36.309 4.049 -0.300 1.00 54.88 276 LEU A O 1
ATOM 2321 N N . SER A 1 277 ? 37.668 5.689 -1.032 1.00 56.62 277 SER A N 1
ATOM 2322 C CA . SER A 1 277 ? 38.539 4.830 -1.853 1.00 56.62 277 SER A CA 1
ATOM 2323 C C . SER A 1 277 ? 39.081 3.602 -1.109 1.00 56.62 277 SER A C 1
ATOM 2325 O O . SER A 1 277 ? 39.386 2.599 -1.733 1.00 56.62 277 SER A O 1
ATOM 2327 N N . PHE A 1 278 ? 39.149 3.654 0.225 1.00 59.03 278 PHE A N 1
ATOM 2328 C CA . PHE A 1 278 ? 39.562 2.541 1.084 1.00 59.03 278 PHE A CA 1
ATOM 2329 C C . PHE A 1 278 ? 38.526 1.401 1.188 1.00 59.03 278 PHE A C 1
ATOM 2331 O O . PHE A 1 278 ? 38.886 0.259 1.445 1.00 59.03 278 PHE A O 1
ATOM 2338 N N . ILE A 1 279 ? 37.236 1.700 1.003 1.00 60.28 279 ILE A N 1
ATOM 2339 C CA . ILE A 1 279 ? 36.119 0.740 1.113 1.00 60.28 279 ILE A CA 1
ATOM 2340 C C . ILE A 1 279 ? 35.633 0.292 -0.275 1.00 60.28 279 ILE A C 1
ATOM 2342 O O . ILE A 1 279 ? 34.991 -0.750 -0.396 1.00 60.28 279 ILE A O 1
ATOM 2346 N N . ALA A 1 280 ? 35.961 1.053 -1.322 1.00 62.56 280 ALA A N 1
ATOM 2347 C CA . ALA A 1 280 ? 35.482 0.850 -2.686 1.00 62.56 280 ALA A CA 1
ATOM 2348 C C . ALA A 1 280 ? 35.750 -0.571 -3.220 1.00 62.56 280 ALA A C 1
ATOM 2350 O O . ALA A 1 280 ? 34.813 -1.230 -3.666 1.00 62.56 280 ALA A O 1
ATOM 2351 N N . ASP A 1 281 ? 36.978 -1.083 -3.084 1.00 63.34 281 ASP A N 1
ATOM 2352 C CA . ASP A 1 281 ? 37.379 -2.370 -3.676 1.00 63.34 281 ASP A CA 1
ATOM 2353 C C . ASP A 1 281 ? 36.616 -3.573 -3.096 1.00 63.34 281 ASP A C 1
ATOM 2355 O O . ASP A 1 281 ? 36.220 -4.480 -3.828 1.00 63.34 281 ASP A O 1
ATOM 2359 N N . GLY A 1 282 ? 36.349 -3.572 -1.785 1.00 64.38 282 GLY A N 1
ATOM 2360 C CA . GLY A 1 282 ? 35.522 -4.603 -1.151 1.00 64.38 282 GLY A CA 1
ATOM 2361 C C . GLY A 1 282 ? 34.032 -4.400 -1.429 1.00 64.38 282 GLY A C 1
ATOM 2362 O O . GLY A 1 282 ? 33.299 -5.355 -1.687 1.00 64.38 282 GLY A O 1
ATOM 2363 N N . PHE A 1 283 ? 33.571 -3.150 -1.413 1.00 69.31 283 PHE A N 1
ATOM 2364 C CA . PHE A 1 283 ? 32.160 -2.821 -1.581 1.00 69.31 283 PHE A CA 1
ATOM 2365 C C . PHE A 1 283 ? 31.621 -3.228 -2.956 1.00 69.31 283 PHE A C 1
ATOM 2367 O O . PHE A 1 283 ? 30.531 -3.788 -3.028 1.00 69.31 283 PHE A O 1
ATOM 2374 N N . TYR A 1 284 ? 32.400 -3.059 -4.028 1.00 68.81 284 TYR A N 1
ATOM 2375 C CA . TYR A 1 284 ? 32.001 -3.467 -5.380 1.00 68.81 284 TYR A CA 1
ATOM 2376 C C . TYR A 1 284 ? 31.775 -4.978 -5.533 1.00 68.81 284 TYR A C 1
ATOM 2378 O O . TYR A 1 284 ? 30.958 -5.394 -6.352 1.00 68.81 284 TYR A O 1
ATOM 2386 N N . ILE A 1 285 ? 32.459 -5.798 -4.729 1.00 71.81 285 ILE A N 1
ATOM 2387 C CA . ILE A 1 285 ? 32.323 -7.260 -4.742 1.00 71.81 285 ILE A CA 1
ATOM 2388 C C . ILE A 1 285 ? 31.158 -7.700 -3.845 1.00 71.81 285 ILE A C 1
ATOM 2390 O O . ILE A 1 285 ? 30.308 -8.486 -4.263 1.00 71.81 285 ILE A O 1
ATOM 2394 N N . TYR A 1 286 ? 31.095 -7.193 -2.610 1.00 77.69 286 TYR A N 1
ATOM 2395 C CA . TYR A 1 286 ? 30.131 -7.669 -1.614 1.00 77.69 286 TYR A CA 1
ATOM 2396 C C . TYR A 1 286 ? 28.735 -7.062 -1.753 1.00 77.69 286 TYR A C 1
ATOM 2398 O O . TYR A 1 286 ? 27.760 -7.725 -1.402 1.00 77.69 286 TYR A O 1
ATOM 2406 N N . TYR A 1 287 ? 28.606 -5.837 -2.268 1.00 77.00 287 TYR A N 1
ATOM 2407 C CA . TYR A 1 287 ? 27.307 -5.173 -2.376 1.00 77.00 287 TYR A CA 1
ATOM 2408 C C . TYR A 1 287 ? 26.326 -5.924 -3.294 1.00 77.00 287 TYR A C 1
ATOM 2410 O O . TYR A 1 287 ? 25.235 -6.247 -2.821 1.00 77.00 287 TYR A O 1
ATOM 2418 N N . PRO A 1 288 ? 26.683 -6.305 -4.541 1.00 79.12 288 PRO A N 1
ATOM 2419 C CA . PRO A 1 288 ? 25.778 -7.076 -5.395 1.00 79.12 288 PRO A CA 1
ATOM 2420 C C . PRO A 1 288 ? 25.395 -8.428 -4.782 1.00 79.12 288 PRO A C 1
ATOM 2422 O O . PRO A 1 288 ? 24.231 -8.822 -4.833 1.00 79.12 288 PRO A O 1
ATOM 2425 N N . MET A 1 289 ? 26.345 -9.120 -4.137 1.00 79.00 289 MET A N 1
ATOM 2426 C CA . MET A 1 289 ? 26.066 -10.377 -3.432 1.00 79.00 289 MET A CA 1
ATOM 2427 C C . MET A 1 289 ? 25.059 -10.177 -2.297 1.00 79.00 289 MET A C 1
ATOM 2429 O O . MET A 1 289 ? 24.114 -10.954 -2.173 1.00 79.00 289 MET A O 1
ATOM 2433 N N . LEU A 1 290 ? 25.218 -9.118 -1.500 1.00 81.75 290 LEU A N 1
ATOM 2434 C CA . LEU A 1 290 ? 24.301 -8.781 -0.414 1.00 81.75 290 LEU A CA 1
ATOM 2435 C C . LEU A 1 290 ? 22.902 -8.460 -0.950 1.00 81.75 290 LEU A C 1
ATOM 2437 O O . LEU A 1 290 ? 21.925 -8.978 -0.414 1.00 81.75 290 LEU A O 1
ATOM 2441 N N . VAL A 1 291 ? 22.791 -7.665 -2.020 1.00 81.88 291 VAL A N 1
ATOM 2442 C CA . VAL A 1 291 ? 21.504 -7.335 -2.657 1.00 81.88 291 VAL A CA 1
ATOM 2443 C C . VAL A 1 291 ? 20.795 -8.600 -3.143 1.00 81.88 291 VAL A C 1
ATOM 2445 O O . VAL A 1 291 ? 19.634 -8.810 -2.798 1.00 81.88 291 VAL A O 1
ATOM 2448 N N . VAL A 1 292 ? 21.489 -9.490 -3.862 1.00 81.88 292 VAL A N 1
ATOM 2449 C CA . VAL A 1 292 ? 20.911 -10.763 -4.332 1.00 81.88 292 VAL A CA 1
ATOM 2450 C C . VAL A 1 292 ? 20.477 -11.643 -3.159 1.00 81.88 292 VAL A C 1
ATOM 2452 O O . VAL A 1 292 ? 19.368 -12.179 -3.175 1.00 81.88 292 VAL A O 1
ATOM 2455 N N . ILE A 1 293 ? 21.306 -11.763 -2.118 1.00 83.88 293 ILE A N 1
ATOM 2456 C CA . ILE A 1 293 ? 20.967 -12.526 -0.910 1.00 83.88 293 ILE A CA 1
ATOM 2457 C C . ILE A 1 293 ? 19.724 -11.940 -0.235 1.00 83.88 293 ILE A C 1
ATOM 2459 O O . ILE A 1 293 ? 18.834 -12.699 0.145 1.00 83.88 293 ILE A O 1
ATOM 2463 N N . LEU A 1 294 ? 19.613 -10.613 -0.119 1.00 81.62 294 LEU A N 1
ATOM 2464 C CA . LEU A 1 294 ? 18.424 -9.962 0.434 1.00 81.62 294 LEU A CA 1
ATOM 2465 C C . LEU A 1 294 ? 17.182 -10.187 -0.440 1.00 81.62 294 LEU A C 1
ATOM 2467 O O . LEU A 1 294 ? 16.110 -10.465 0.099 1.00 81.62 294 LEU A O 1
ATOM 2471 N N . CYS A 1 295 ? 17.300 -10.126 -1.768 1.00 81.38 295 CYS A N 1
ATOM 2472 C CA . CYS A 1 295 ? 16.206 -10.439 -2.693 1.00 81.38 295 CYS A CA 1
ATOM 2473 C C . CYS A 1 295 ? 15.731 -11.893 -2.549 1.00 81.38 295 CYS A C 1
ATOM 2475 O O . CYS A 1 295 ? 14.532 -12.150 -2.477 1.00 81.38 295 CYS A O 1
ATOM 2477 N N . ILE A 1 296 ? 16.654 -12.850 -2.436 1.00 81.75 296 ILE A N 1
ATOM 2478 C CA . ILE A 1 296 ? 16.326 -14.261 -2.191 1.00 81.75 296 ILE A CA 1
ATOM 2479 C C . ILE A 1 296 ? 15.686 -14.428 -0.804 1.00 81.75 296 ILE A C 1
ATOM 2481 O O . ILE A 1 296 ? 14.658 -15.093 -0.666 1.00 81.75 296 ILE A O 1
ATOM 2485 N N . ALA A 1 297 ? 16.247 -13.789 0.226 1.00 79.69 297 ALA A N 1
ATOM 2486 C CA . ALA A 1 297 ? 15.731 -13.839 1.591 1.00 79.69 297 ALA A CA 1
ATOM 2487 C C . ALA A 1 297 ? 14.301 -13.291 1.691 1.00 79.69 297 ALA A C 1
ATOM 2489 O O . ALA A 1 297 ? 13.443 -13.884 2.347 1.00 79.69 297 ALA A O 1
ATOM 2490 N N . THR A 1 298 ? 14.030 -12.179 1.013 1.00 76.75 298 THR A N 1
ATOM 2491 C CA . THR A 1 298 ? 12.692 -11.581 0.944 1.00 76.75 298 THR A CA 1
ATOM 2492 C C . THR A 1 298 ? 11.729 -12.428 0.120 1.00 76.75 298 THR A C 1
ATOM 2494 O O . THR A 1 298 ? 10.609 -12.650 0.576 1.00 76.75 298 THR A O 1
ATOM 2497 N N . TYR A 1 299 ? 12.162 -12.981 -1.019 1.00 77.62 299 TYR A N 1
ATOM 2498 C CA . TYR A 1 299 ? 11.342 -13.869 -1.851 1.00 77.62 299 TYR A CA 1
ATOM 2499 C C . TYR A 1 299 ? 10.879 -15.116 -1.091 1.00 77.62 299 TYR A C 1
ATOM 2501 O O . TYR A 1 299 ? 9.700 -15.460 -1.104 1.00 77.62 299 TYR A O 1
ATOM 2509 N N . PHE A 1 300 ? 11.783 -15.766 -0.356 1.00 76.88 300 PHE A N 1
ATOM 2510 C CA . PHE A 1 300 ? 11.439 -16.934 0.457 1.00 76.88 300 PHE A CA 1
ATOM 2511 C C . PHE A 1 300 ? 10.785 -16.584 1.796 1.00 76.88 300 PHE A C 1
ATOM 2513 O O . PHE A 1 300 ? 10.544 -17.485 2.605 1.00 76.88 300 PHE A O 1
ATOM 2520 N N . SER A 1 301 ? 10.487 -15.306 2.066 1.00 70.62 301 SER A N 1
ATOM 2521 C CA . SER A 1 301 ? 9.998 -14.826 3.369 1.00 70.62 301 SER A CA 1
ATOM 2522 C C . SER A 1 301 ? 10.868 -15.306 4.547 1.00 70.62 301 SER A C 1
ATOM 2524 O O . SER A 1 301 ? 10.381 -15.523 5.657 1.00 70.62 301 SER A O 1
ATOM 2526 N N . LEU A 1 302 ? 12.176 -15.495 4.315 1.00 64.38 302 LEU A N 1
ATOM 2527 C CA . LEU A 1 302 ? 13.129 -16.012 5.304 1.00 64.38 302 LEU A CA 1
ATOM 2528 C C . LEU A 1 302 ? 13.167 -15.121 6.549 1.00 64.38 302 LEU A C 1
ATOM 2530 O O . LEU A 1 302 ? 13.258 -15.639 7.653 1.00 64.38 302 LEU A O 1
ATOM 2534 N N . GLY A 1 303 ? 13.004 -13.802 6.393 1.00 63.41 303 GLY A N 1
ATOM 2535 C CA . GLY A 1 303 ? 12.877 -12.875 7.521 1.00 63.41 303 GLY A CA 1
ATOM 2536 C C . GLY A 1 303 ? 11.700 -13.214 8.440 1.00 63.41 303 GLY A C 1
ATOM 2537 O O . GLY A 1 303 ? 11.874 -13.305 9.650 1.00 63.41 303 GLY A O 1
ATOM 2538 N N . THR A 1 304 ? 10.521 -13.488 7.877 1.00 61.22 304 THR A N 1
ATOM 2539 C CA . THR A 1 304 ? 9.332 -13.907 8.637 1.00 61.22 304 THR A CA 1
ATOM 2540 C C . THR A 1 304 ? 9.541 -15.258 9.301 1.00 61.22 304 THR A C 1
ATOM 2542 O O . THR A 1 304 ? 9.218 -15.427 10.470 1.00 61.22 304 THR A O 1
ATOM 2545 N N . ARG A 1 305 ? 10.130 -16.217 8.579 1.00 65.00 305 ARG A N 1
ATOM 2546 C CA . ARG A 1 305 ? 10.383 -17.569 9.094 1.00 65.00 305 ARG A CA 1
ATOM 2547 C C . ARG A 1 305 ? 11.420 -17.575 10.220 1.00 65.00 305 ARG A C 1
ATOM 2549 O O . ARG A 1 305 ? 11.214 -18.242 11.228 1.00 65.00 305 ARG A O 1
ATOM 2556 N N . CYS A 1 306 ? 12.490 -16.791 10.095 1.00 61.50 306 CYS A N 1
ATOM 2557 C CA . CYS A 1 306 ? 13.490 -16.609 11.147 1.00 61.50 306 CYS A CA 1
ATOM 2558 C C . CYS A 1 306 ? 12.917 -15.864 12.359 1.00 61.50 306 CYS A C 1
ATOM 2560 O O . CYS A 1 306 ? 13.208 -16.235 13.491 1.00 61.50 306 CYS A O 1
ATOM 2562 N N . LEU A 1 307 ? 12.073 -14.848 12.153 1.00 61.00 307 LEU A N 1
ATOM 2563 C CA . LEU A 1 307 ? 11.390 -14.153 13.250 1.00 61.00 307 LEU A CA 1
ATOM 2564 C C . LEU A 1 307 ? 10.376 -15.057 13.962 1.00 61.00 307 LEU A C 1
ATOM 2566 O O . LEU A 1 307 ? 10.299 -15.016 15.187 1.00 61.00 307 LEU A O 1
ATOM 2570 N N . ASN A 1 308 ? 9.679 -15.930 13.228 1.00 63.19 308 ASN A N 1
ATOM 2571 C CA . ASN A 1 308 ? 8.821 -16.964 13.808 1.00 63.19 308 ASN A CA 1
ATOM 2572 C C . ASN A 1 308 ? 9.636 -17.972 14.638 1.00 63.19 308 ASN A C 1
ATOM 2574 O O . ASN A 1 308 ? 9.219 -18.314 15.741 1.00 63.19 308 ASN A O 1
ATOM 2578 N N . LEU A 1 309 ? 10.823 -18.383 14.170 1.00 61.19 309 LEU A N 1
ATOM 2579 C CA . LEU A 1 309 ? 11.761 -19.223 14.935 1.00 61.19 309 LEU A CA 1
ATOM 2580 C C . LEU A 1 309 ? 12.289 -18.529 16.202 1.00 61.19 309 LEU A C 1
ATOM 2582 O O . LEU A 1 309 ? 12.534 -19.188 17.207 1.00 61.19 309 LEU A O 1
ATOM 2586 N N . LEU A 1 310 ? 12.430 -17.202 16.172 1.00 64.81 310 LEU A N 1
ATOM 2587 C CA . LEU A 1 310 ? 12.829 -16.376 17.317 1.00 64.81 310 LEU A CA 1
ATOM 2588 C C . LEU A 1 310 ? 11.644 -15.966 18.216 1.00 64.81 310 LEU A C 1
ATOM 2590 O O . LEU A 1 310 ? 11.826 -15.176 19.141 1.00 64.81 310 LEU A O 1
ATOM 2594 N N . GLY A 1 311 ? 10.438 -16.490 17.969 1.00 50.41 311 GLY A N 1
ATOM 2595 C CA . GLY A 1 311 ? 9.254 -16.263 18.806 1.00 50.41 311 GLY A CA 1
ATOM 2596 C C . GLY A 1 311 ? 8.528 -14.935 18.566 1.00 50.41 311 GLY A C 1
ATOM 2597 O O . GLY A 1 311 ? 7.615 -14.590 19.314 1.00 50.41 311 GLY A O 1
ATOM 2598 N N . PHE A 1 312 ? 8.877 -14.188 17.517 1.00 54.31 312 PHE A N 1
ATOM 2599 C CA . PHE A 1 312 ? 8.179 -12.965 17.129 1.00 54.31 312 PHE A CA 1
ATOM 2600 C C . PHE A 1 312 ? 7.170 -13.234 16.004 1.00 54.31 312 PHE A C 1
ATOM 2602 O O . PHE A 1 312 ? 7.390 -12.872 14.850 1.00 54.31 312 PHE A O 1
ATOM 2609 N N . GLN A 1 313 ? 6.015 -13.806 16.352 1.00 51.50 313 GLN A N 1
ATOM 2610 C CA . GLN A 1 313 ? 4.923 -14.131 15.414 1.00 51.50 313 GLN A CA 1
ATOM 2611 C C . GLN A 1 313 ? 4.262 -12.922 14.708 1.00 51.50 313 GLN A C 1
ATOM 2613 O O . GLN A 1 313 ? 3.341 -13.104 13.918 1.00 51.50 313 GLN A O 1
ATOM 2618 N N . GLN A 1 314 ? 4.676 -11.673 14.968 1.00 50.34 314 GLN A N 1
ATOM 2619 C CA . GLN A 1 314 ? 3.877 -10.486 14.618 1.00 50.34 314 GLN A CA 1
ATOM 2620 C C . GLN A 1 314 ? 4.548 -9.469 13.676 1.00 50.34 314 GLN A C 1
ATOM 2622 O O . GLN A 1 314 ? 4.119 -8.315 13.627 1.00 50.34 314 GLN A O 1
ATOM 2627 N N . PHE A 1 315 ? 5.573 -9.852 12.908 1.00 47.81 315 PHE A N 1
ATOM 2628 C CA . PHE A 1 315 ? 6.272 -8.892 12.032 1.00 47.81 315 PHE A CA 1
ATOM 2629 C C . PHE A 1 315 ? 5.879 -8.918 10.552 1.00 47.81 315 PHE A C 1
ATOM 2631 O O . PHE A 1 315 ? 6.107 -7.924 9.865 1.00 47.81 315 PHE A O 1
ATOM 2638 N N . MET A 1 316 ? 5.226 -9.968 10.050 1.00 43.28 316 MET A N 1
ATOM 2639 C CA . MET A 1 316 ? 4.766 -10.002 8.656 1.00 43.28 316 MET A CA 1
ATOM 2640 C C . MET A 1 316 ? 3.393 -10.668 8.592 1.00 43.28 316 MET A C 1
ATOM 2642 O O . MET A 1 316 ? 3.250 -11.868 8.794 1.00 43.28 316 MET A O 1
ATOM 2646 N N . GLY A 1 317 ? 2.365 -9.841 8.425 1.00 47.94 317 GLY A N 1
ATOM 2647 C CA . GLY A 1 317 ? 0.975 -10.182 8.717 1.00 47.94 317 GLY A CA 1
ATOM 2648 C C . GLY A 1 317 ? 0.248 -11.028 7.678 1.00 47.94 317 GLY A C 1
ATOM 2649 O O . GLY A 1 317 ? -0.918 -10.738 7.473 1.00 47.94 317 GLY A O 1
ATOM 2650 N N . ASP A 1 318 ? 0.886 -12.025 7.060 1.00 48.56 318 ASP A N 1
ATOM 2651 C CA . ASP A 1 318 ? 0.226 -12.847 6.026 1.00 48.56 318 ASP A CA 1
ATOM 2652 C C . ASP A 1 318 ? 0.534 -14.357 6.065 1.00 48.56 318 ASP A C 1
ATOM 2654 O O . ASP A 1 318 ? -0.074 -15.111 5.311 1.00 48.56 318 ASP A O 1
ATOM 2658 N N . SER A 1 319 ? 1.434 -14.862 6.915 1.00 45.88 319 SER A N 1
ATOM 2659 C CA . SER A 1 319 ? 1.859 -16.271 6.820 1.00 45.88 319 SER A CA 1
ATOM 2660 C C . SER A 1 319 ? 1.387 -17.129 7.993 1.00 45.88 319 SER A C 1
ATOM 2662 O O . SER A 1 319 ? 2.203 -17.550 8.804 1.00 45.88 319 SER A O 1
ATOM 2664 N N . GLU A 1 320 ? 0.071 -17.310 8.083 1.00 49.38 320 GLU A N 1
ATOM 2665 C CA . GLU A 1 320 ? -0.645 -18.551 8.446 1.00 49.38 320 GLU A CA 1
ATOM 2666 C C . GLU A 1 320 ? -2.074 -18.171 8.828 1.00 49.38 320 GLU A C 1
ATOM 2668 O O . GLU A 1 320 ? -2.437 -18.018 9.992 1.00 49.38 320 GLU A O 1
ATOM 2673 N N . MET A 1 321 ? -2.909 -17.967 7.811 1.00 55.66 321 MET A N 1
ATOM 2674 C CA . MET A 1 321 ? -4.347 -17.984 8.022 1.00 55.66 321 MET A CA 1
ATOM 2675 C C . MET A 1 321 ? -4.735 -19.438 8.329 1.00 55.66 321 MET A C 1
ATOM 2677 O O . MET A 1 321 ? -4.894 -20.242 7.411 1.00 55.66 321 MET A O 1
ATOM 2681 N N . THR A 1 322 ? -4.814 -19.799 9.611 1.00 66.25 322 THR A N 1
ATOM 2682 C CA . THR A 1 322 ? -5.281 -21.124 10.046 1.00 66.25 322 THR A CA 1
ATOM 2683 C C . THR A 1 322 ? -6.677 -21.381 9.479 1.00 66.25 322 THR A C 1
ATOM 2685 O O . THR A 1 322 ? -7.496 -20.460 9.435 1.00 66.25 322 THR A O 1
ATOM 2688 N N . SER A 1 323 ? -6.968 -22.619 9.064 1.00 72.69 323 SER A N 1
ATOM 2689 C CA . SER A 1 323 ? -8.303 -23.037 8.595 1.00 72.69 323 SER A CA 1
ATOM 2690 C C . SER A 1 323 ? -9.424 -22.548 9.512 1.00 72.69 323 SER A C 1
ATOM 2692 O O . SER A 1 323 ? -10.446 -22.065 9.037 1.00 72.69 323 SER A O 1
ATOM 2694 N N . ASP A 1 324 ? -9.173 -22.573 10.817 1.00 80.19 324 ASP A N 1
ATOM 2695 C CA . ASP A 1 324 ? -10.134 -22.205 11.852 1.00 80.19 324 ASP A CA 1
ATOM 2696 C C . ASP A 1 324 ? -10.506 -20.714 11.787 1.00 80.19 324 ASP A C 1
ATOM 2698 O O . ASP A 1 324 ? -11.680 -20.367 11.879 1.00 80.19 324 ASP A O 1
ATOM 2702 N N . LEU A 1 325 ? -9.532 -19.827 11.532 1.00 81.44 325 LEU A N 1
ATOM 2703 C CA . LEU A 1 325 ? -9.778 -18.388 11.352 1.00 81.44 325 LEU A CA 1
ATOM 2704 C C . LEU A 1 325 ? -10.542 -18.103 10.054 1.00 81.44 325 LEU A C 1
ATOM 2706 O O . LEU A 1 325 ? -11.354 -17.177 9.992 1.00 81.44 325 LEU A O 1
ATOM 2710 N N . ILE A 1 326 ? -10.292 -18.897 9.008 1.00 83.06 326 ILE A N 1
ATOM 2711 C CA . ILE A 1 326 ? -11.028 -18.797 7.741 1.00 83.06 326 ILE A CA 1
ATOM 2712 C C . ILE A 1 326 ? -12.487 -19.183 7.962 1.00 83.06 326 ILE A C 1
ATOM 2714 O O . ILE A 1 326 ? -13.388 -18.497 7.472 1.00 83.06 326 ILE A O 1
ATOM 2718 N N . ASP A 1 327 ? -12.727 -20.278 8.674 1.00 86.25 327 ASP A N 1
ATOM 2719 C CA . ASP A 1 327 ? -14.073 -20.777 8.913 1.00 86.25 327 ASP A CA 1
ATOM 2720 C C . ASP A 1 327 ? -14.853 -19.863 9.865 1.00 86.25 327 ASP A C 1
ATOM 2722 O O . ASP A 1 327 ? -15.995 -19.517 9.550 1.00 86.25 327 ASP A O 1
ATOM 2726 N N . GLU A 1 328 ? -14.215 -19.333 10.913 1.00 89.12 328 GLU A N 1
ATOM 2727 C CA . GLU A 1 328 ? -14.789 -18.271 11.750 1.00 89.12 328 GLU A CA 1
ATOM 2728 C C . GLU A 1 328 ? -15.157 -17.038 10.903 1.00 89.12 328 GLU A C 1
ATOM 2730 O O . GLU A 1 328 ? -16.282 -16.535 10.968 1.00 89.12 328 GLU A O 1
ATOM 2735 N N . GLY A 1 329 ? -14.256 -16.589 10.022 1.00 87.38 329 GLY A N 1
ATOM 2736 C CA . GLY A 1 329 ? -14.514 -15.479 9.103 1.00 87.38 329 GLY A CA 1
ATOM 2737 C C . GLY A 1 329 ? -15.723 -15.721 8.189 1.00 87.38 329 GLY A C 1
ATOM 2738 O O . GLY A 1 329 ? -16.579 -14.842 8.038 1.00 87.38 329 GLY A O 1
ATOM 2739 N N . LYS A 1 330 ? -15.851 -16.929 7.620 1.00 87.38 330 LYS A N 1
ATOM 2740 C CA . LYS A 1 330 ? -17.016 -17.316 6.802 1.00 87.38 330 LYS A CA 1
ATOM 2741 C C . LYS A 1 330 ? -18.309 -17.270 7.608 1.00 87.38 330 LYS A C 1
ATOM 2743 O O . LYS A 1 330 ? -19.337 -16.827 7.091 1.00 87.38 330 LYS A O 1
ATOM 2748 N N . GLU A 1 331 ? -18.292 -17.744 8.849 1.00 90.94 331 GLU A N 1
ATOM 2749 C CA . GLU A 1 331 ? -19.468 -17.713 9.718 1.00 90.94 331 GLU A CA 1
ATOM 2750 C C . GLU A 1 331 ? -19.902 -16.286 10.049 1.00 90.94 331 GLU A C 1
ATOM 2752 O O . GLU A 1 331 ? -21.097 -15.978 9.954 1.00 90.94 331 GLU A O 1
ATOM 2757 N N . LEU A 1 332 ? -18.948 -15.400 10.355 1.00 90.69 332 LEU A N 1
ATOM 2758 C CA . LEU A 1 332 ? -19.222 -13.990 10.626 1.00 90.69 332 LEU A CA 1
ATOM 2759 C C . LEU A 1 332 ? -19.859 -13.294 9.414 1.00 90.69 332 LEU A C 1
ATOM 2761 O O . LEU A 1 332 ? -20.894 -12.639 9.554 1.00 90.69 332 LEU A O 1
ATOM 2765 N N . ILE A 1 333 ? -19.312 -13.506 8.211 1.00 90.06 333 ILE A N 1
ATOM 2766 C CA . ILE A 1 333 ? -19.864 -12.944 6.967 1.00 90.06 333 ILE A CA 1
ATOM 2767 C C . ILE A 1 333 ? -21.284 -13.473 6.718 1.00 90.06 333 ILE A C 1
ATOM 2769 O O . ILE A 1 333 ? -22.200 -12.699 6.435 1.00 90.06 333 ILE A O 1
ATOM 2773 N N . ARG A 1 334 ? -21.513 -14.785 6.878 1.00 88.75 334 ARG A N 1
ATOM 2774 C CA . ARG A 1 334 ? -22.849 -15.391 6.719 1.00 88.75 334 ARG A CA 1
ATOM 2775 C C . ARG A 1 334 ? -23.856 -14.841 7.727 1.00 88.75 334 ARG A C 1
ATOM 2777 O O . ARG A 1 334 ? -25.029 -14.675 7.389 1.00 88.75 334 ARG A O 1
ATOM 2784 N N . ARG A 1 335 ? -23.430 -14.596 8.968 1.00 90.69 335 ARG A N 1
ATOM 2785 C CA . ARG A 1 335 ? -24.283 -14.026 10.016 1.00 90.69 335 ARG A CA 1
ATOM 2786 C C . ARG A 1 335 ? -24.721 -12.614 9.654 1.00 90.69 335 ARG A C 1
ATOM 2788 O O . ARG A 1 335 ? -25.919 -12.342 9.709 1.00 90.69 335 ARG A O 1
ATOM 2795 N N . GLU A 1 336 ? -23.787 -11.757 9.253 1.00 88.69 336 GLU A N 1
ATOM 2796 C CA . GLU A 1 336 ? -24.120 -10.385 8.865 1.00 88.69 336 GLU A CA 1
ATOM 2797 C C . GLU A 1 336 ? -24.953 -10.318 7.589 1.00 88.69 336 GLU A C 1
ATOM 2799 O O . GLU A 1 336 ? -25.909 -9.550 7.515 1.00 88.69 336 GLU A O 1
ATOM 2804 N N . LYS A 1 337 ? -24.675 -11.185 6.612 1.00 86.81 337 LYS A N 1
ATOM 2805 C CA . LYS A 1 337 ? -25.489 -11.305 5.399 1.00 86.81 337 LYS A CA 1
ATOM 2806 C C . LYS A 1 337 ? -26.963 -11.560 5.721 1.00 86.81 337 LYS A C 1
ATOM 2808 O O . LYS A 1 337 ? -27.836 -10.847 5.236 1.00 86.81 337 LYS A O 1
ATOM 2813 N N . ARG A 1 338 ? -27.242 -12.534 6.599 1.00 87.50 338 ARG A N 1
ATOM 2814 C CA . ARG A 1 338 ? -28.612 -12.822 7.065 1.00 87.50 338 ARG A CA 1
ATOM 2815 C C . ARG A 1 338 ? -29.222 -11.651 7.831 1.00 87.50 338 ARG A C 1
ATOM 2817 O O . ARG A 1 338 ? -30.427 -11.444 7.752 1.00 87.50 338 ARG A O 1
ATOM 2824 N N . ASN A 1 339 ? -28.415 -10.925 8.602 1.00 88.06 339 ASN A N 1
ATOM 2825 C CA . ASN A 1 339 ? -28.877 -9.771 9.364 1.00 88.06 339 ASN A CA 1
ATOM 2826 C C . ASN A 1 339 ? -29.327 -8.635 8.430 1.00 88.06 339 ASN A C 1
ATOM 2828 O O . ASN A 1 339 ? -30.454 -8.164 8.553 1.00 88.06 339 ASN A O 1
ATOM 2832 N N . ARG A 1 340 ? -28.499 -8.277 7.439 1.00 85.25 340 ARG A N 1
ATOM 2833 C CA . ARG A 1 340 ? -28.831 -7.263 6.424 1.00 85.25 340 ARG A CA 1
ATOM 2834 C C . ARG A 1 340 ? -30.036 -7.660 5.574 1.00 85.25 340 ARG A C 1
ATOM 2836 O O . ARG A 1 340 ? -30.935 -6.851 5.395 1.00 85.25 340 ARG A O 1
ATOM 2843 N N . GLN A 1 341 ? -30.120 -8.923 5.152 1.00 84.69 341 GLN A N 1
ATOM 2844 C CA . GLN A 1 341 ? -31.274 -9.413 4.395 1.00 84.69 341 GLN A CA 1
ATOM 2845 C C . GLN A 1 341 ? -32.585 -9.274 5.191 1.00 84.69 341 GLN A C 1
ATOM 2847 O O . GLN A 1 341 ? -33.591 -8.818 4.659 1.00 84.69 341 GLN A O 1
ATOM 2852 N N . ARG A 1 342 ? -32.576 -9.596 6.492 1.00 85.38 342 ARG A N 1
ATOM 2853 C CA . ARG A 1 342 ? -33.750 -9.399 7.363 1.00 85.38 342 ARG A CA 1
ATOM 2854 C C . ARG A 1 342 ? -34.125 -7.927 7.526 1.00 85.38 342 ARG A C 1
ATOM 2856 O O . ARG A 1 342 ? -35.308 -7.626 7.659 1.00 85.38 342 ARG A O 1
ATOM 2863 N N . GLN A 1 343 ? -33.140 -7.030 7.558 1.00 84.56 343 GLN A N 1
ATOM 2864 C CA . GLN A 1 343 ? -33.384 -5.589 7.631 1.00 84.56 343 GLN A CA 1
ATOM 2865 C C . GLN A 1 343 ? -34.049 -5.081 6.347 1.00 84.56 343 GLN A C 1
ATOM 2867 O O . GLN A 1 343 ? -35.100 -4.454 6.437 1.00 84.56 343 GLN A O 1
ATOM 2872 N N . GLU A 1 344 ? -33.523 -5.436 5.171 1.00 81.56 344 GLU A N 1
ATOM 2873 C CA . GLU A 1 344 ? -34.114 -5.066 3.874 1.00 81.56 344 GLU A CA 1
ATOM 2874 C C . GLU A 1 344 ? -35.522 -5.653 3.689 1.00 81.56 344 GLU A C 1
ATOM 2876 O O . GLU A 1 344 ? -36.442 -4.952 3.270 1.00 81.56 344 GLU A O 1
ATOM 2881 N N . GLU A 1 345 ? -35.738 -6.921 4.056 1.00 80.94 345 GLU A N 1
ATOM 2882 C CA . GLU A 1 345 ? -37.070 -7.540 4.043 1.00 80.94 345 GLU A CA 1
ATOM 2883 C C . GLU A 1 345 ? -38.036 -6.842 5.014 1.00 80.94 345 GLU A C 1
ATOM 2885 O O . GLU A 1 345 ? -39.218 -6.680 4.709 1.00 80.94 345 GLU A O 1
ATOM 2890 N N . GLY A 1 346 ? -37.547 -6.407 6.178 1.00 80.88 346 GLY A N 1
ATOM 2891 C CA . GLY A 1 346 ? -38.322 -5.637 7.147 1.00 80.88 346 GLY A CA 1
ATOM 2892 C C . GLY A 1 346 ? -38.698 -4.243 6.640 1.00 80.88 346 GLY A C 1
ATOM 2893 O O . GLY A 1 346 ? -39.818 -3.796 6.875 1.00 80.88 346 GLY A O 1
ATOM 2894 N N . GLU A 1 347 ? -37.798 -3.567 5.927 1.00 80.00 347 GLU A N 1
ATOM 2895 C CA . GLU A 1 347 ? -38.049 -2.261 5.308 1.00 80.00 347 GLU A CA 1
ATOM 2896 C C . GLU A 1 347 ? -38.999 -2.361 4.112 1.00 80.00 347 GLU A C 1
ATOM 2898 O O . GLU A 1 347 ? -39.931 -1.564 4.007 1.00 80.00 347 GLU A O 1
ATOM 2903 N N . ASN A 1 348 ? -38.834 -3.377 3.261 1.00 74.56 348 ASN A N 1
ATOM 2904 C CA . ASN A 1 348 ? -39.719 -3.630 2.122 1.00 74.56 348 ASN A CA 1
ATOM 2905 C C . ASN A 1 348 ? -41.143 -4.011 2.542 1.00 74.56 348 ASN A C 1
ATOM 2907 O O . ASN A 1 348 ? -42.068 -3.780 1.780 1.00 74.56 348 ASN A O 1
ATOM 2911 N N . ARG A 1 349 ? -41.335 -4.582 3.739 1.00 73.19 349 ARG A N 1
ATOM 2912 C CA . ARG A 1 349 ? -42.672 -4.833 4.313 1.00 73.19 349 ARG A CA 1
ATOM 2913 C C . ARG A 1 349 ? -43.311 -3.595 4.948 1.00 73.19 349 ARG A C 1
ATOM 2915 O O . ARG A 1 349 ? -44.496 -3.631 5.261 1.00 73.19 349 ARG A O 1
ATOM 2922 N N . ARG A 1 350 ? -42.522 -2.556 5.242 1.00 71.25 350 ARG A N 1
ATOM 2923 C CA . ARG A 1 350 ? -42.991 -1.294 5.844 1.00 71.25 350 ARG A CA 1
ATOM 2924 C C . ARG A 1 350 ? -43.312 -0.222 4.802 1.00 71.25 350 ARG A C 1
ATOM 2926 O O . ARG A 1 350 ? -44.001 0.735 5.146 1.00 71.25 350 ARG A O 1
ATOM 2933 N N . ARG A 1 351 ? -42.775 -0.355 3.589 1.00 57.34 351 ARG A N 1
ATOM 2934 C CA . ARG A 1 351 ? -43.187 0.397 2.397 1.00 57.34 351 ARG A CA 1
ATOM 2935 C C . ARG A 1 351 ? -44.390 -0.279 1.763 1.00 57.34 351 ARG A C 1
ATOM 2937 O O . ARG A 1 351 ? -45.223 0.473 1.216 1.00 57.34 351 ARG A O 1
#

Secondary structure (DSSP, 8-state):
-HHHHHHHHHHS-TTSTTHHHHHHHHTTS-HHHHHHHHHHHTT----------PPPHHHHHHHHHHHHHHHHHHHHHHHHHHHHHHHHHHHHHHHHHHH-SS-S---SS-----S-HHHHHH--HHHHHIIIIIIHHHHHHHHHHHHHHHHHHHHHHHHHTT--SS---HHHHHHHHHHHTT-HHHHHHHHHHHHHHHHHHHHHHHHH--SSTT----STT---HHHHHHHHHHHHHHHHHHHHHHHHHTT-SHHHH-S-PPPPHHHHHH------HHHHHHHHHHHHHHHHHHHHHHHTTHHHHHHHHTT-TTSSTTS---HHHHHHHHHHHHHHHHHHHHHHHHHHTT-

Foldseek 3Di:
DLVVLLVLQVLDDPPDPCVVLSVVLLVLDDPVSNVVSVVVVVPDDDPDPPPRPNDDPVRSVVVSVVSNVVSLVVVLVVVVVVVVLVVVQVVVQLVVCLPDPDLFRDRLDPPPDDPDPVVVVVPGRNVVSCVRNPVVVVVVVVVVVVLVVLVVLLLQLQLQLQVLPPNRNVLLVQLVVCVVVVPPVSNVVSLVVNLVSLLCVVLVVVQQFCVDVPAHDRPPPSGDPVSVVVSVVVCVVVVLVSVLSSCSSNVLACVRNVDPHDRDPSCVVPPHPDDDPVCSVVCSVVVSVVSVVVVVCVVVVVVCVVCVVVVNNPGHPDPDPDPVVVVVVVVVSVVVSVVVVVVVVVVVVVD

pLDDT: mean 71.96, std 12.84, range [43.28, 93.0]

Organism: NCBI:txid91767